Protein AF-F4Y0L3-F1 (afdb_monomer_lite)

pLDDT: mean 82.17, std 21.21, range [22.83, 98.88]

Secondary structure (DSSP, 8-state):
-HHHHHHHHHHHHHHHHHHHTT------S-S--S--PPPS----------PPP-S-GGG-S--EEEEEE-SSSS--EEEEETTTEEEEEETTEEEEEE-THHHHTTSB---SSS-SEEEEEE-TTHHHH-EEEEEEEE-TTSS--SB---S-EE-TTSPEEP--EEEEEEEEEES-TT-SS--EEEEEEEEEEESSSSS----EE--TT--TTSTTTT-EEEE---TT---TT-TT--SS-S--B--SSSS----BEEEEETTEEEE--

Structure (mmCIF, N/CA/C/O backbone):
data_AF-F4Y0L3-F1
#
_entry.id   AF-F4Y0L3-F1
#
loop_
_atom_site.group_PDB
_atom_site.id
_atom_site.type_symbol
_atom_site.label_atom_id
_atom_site.label_alt_id
_atom_site.label_comp_id
_atom_site.label_asym_id
_atom_site.label_entity_id
_atom_site.label_seq_id
_atom_site.pdbx_PDB_ins_code
_atom_site.Cartn_x
_atom_site.Cartn_y
_atom_site.Cartn_z
_atom_site.occupancy
_atom_site.B_iso_or_equiv
_atom_site.auth_seq_id
_atom_site.auth_comp_id
_atom_site.auth_asym_id
_atom_site.auth_atom_id
_atom_site.pdbx_PDB_model_num
ATOM 1 N N . MET A 1 1 ? -2.619 -66.834 -44.878 1.00 56.31 1 MET A N 1
ATOM 2 C CA . MET A 1 1 ? -2.007 -66.344 -43.616 1.00 56.31 1 MET A CA 1
ATOM 3 C C . MET A 1 1 ? -1.515 -64.892 -43.689 1.00 56.31 1 MET A C 1
ATOM 5 O O . MET A 1 1 ? -2.110 -64.075 -43.001 1.00 56.31 1 MET A O 1
ATOM 9 N N . LYS A 1 2 ? -0.487 -64.519 -44.483 1.00 56.03 2 LYS A N 1
ATOM 10 C CA . LYS A 1 2 ? 0.099 -63.150 -44.429 1.00 56.03 2 LYS A CA 1
ATOM 11 C C . LYS A 1 2 ? -0.898 -61.992 -44.679 1.00 56.03 2 LYS A C 1
ATOM 13 O O . LYS A 1 2 ? -0.899 -61.055 -43.889 1.00 56.03 2 LYS A O 1
ATOM 18 N N . LYS A 1 3 ? -1.778 -62.067 -45.697 1.00 56.50 3 LYS A N 1
ATOM 19 C CA . LYS A 1 3 ? -2.761 -60.996 -46.011 1.00 56.50 3 LYS A CA 1
ATOM 20 C C . LYS A 1 3 ? -3.646 -60.604 -44.814 1.00 56.50 3 LYS A C 1
ATOM 22 O O . LYS A 1 3 ? -3.775 -59.421 -44.526 1.00 56.50 3 LYS A O 1
ATOM 27 N N . ASN A 1 4 ? -4.208 -61.576 -44.093 1.00 58.84 4 ASN A N 1
ATOM 28 C CA . ASN A 1 4 ? -5.127 -61.312 -42.979 1.00 58.84 4 ASN A CA 1
ATOM 29 C C . ASN A 1 4 ? -4.440 -60.552 -41.831 1.00 58.84 4 ASN A C 1
ATOM 31 O O . ASN A 1 4 ? -5.039 -59.644 -41.269 1.00 58.84 4 ASN A O 1
ATOM 35 N N . ARG A 1 5 ? -3.169 -60.864 -41.521 1.00 63.91 5 ARG A N 1
ATOM 36 C CA . ARG A 1 5 ? -2.412 -60.137 -40.483 1.00 63.91 5 ARG A CA 1
ATOM 37 C C . ARG A 1 5 ? -2.195 -58.665 -40.844 1.00 63.91 5 ARG A C 1
ATOM 39 O O . ARG A 1 5 ? -2.323 -57.822 -39.965 1.00 63.91 5 ARG A O 1
ATOM 46 N N . LEU A 1 6 ? -1.922 -58.361 -42.116 1.00 66.69 6 LEU A N 1
ATOM 47 C CA . LEU A 1 6 ? -1.787 -56.979 -42.592 1.00 66.69 6 LEU A CA 1
ATOM 48 C C . LEU A 1 6 ? -3.116 -56.215 -42.485 1.00 66.69 6 LEU A C 1
ATOM 50 O O . LEU A 1 6 ? -3.132 -55.087 -42.006 1.00 66.69 6 LEU A O 1
ATOM 54 N N . LEU A 1 7 ? -4.232 -56.848 -42.865 1.00 70.69 7 LEU A N 1
ATOM 55 C CA . LEU A 1 7 ? -5.562 -56.240 -42.772 1.00 70.69 7 LEU A CA 1
ATOM 56 C C . LEU A 1 7 ? -5.952 -55.929 -41.316 1.00 70.69 7 LEU A C 1
ATOM 58 O O . LEU A 1 7 ? -6.427 -54.833 -41.036 1.00 70.69 7 LEU A O 1
ATOM 62 N N . CYS A 1 8 ? -5.689 -56.850 -40.381 1.00 68.75 8 CYS A N 1
ATOM 63 C CA . CYS A 1 8 ? -5.903 -56.608 -38.952 1.00 68.75 8 CYS A CA 1
ATOM 64 C C . CYS A 1 8 ? -5.034 -55.461 -38.410 1.00 68.75 8 CYS A C 1
ATOM 66 O O . CYS A 1 8 ? -5.533 -54.670 -37.619 1.00 68.75 8 CYS A O 1
ATOM 68 N N . PHE A 1 9 ? -3.776 -55.339 -38.853 1.00 68.75 9 PHE A N 1
ATOM 69 C CA . PHE A 1 9 ? -2.880 -54.245 -38.447 1.00 68.75 9 PHE A CA 1
ATOM 70 C C . PHE A 1 9 ? -3.339 -52.875 -38.966 1.00 68.75 9 PHE A C 1
ATOM 72 O O . PHE A 1 9 ? -3.252 -51.882 -38.252 1.00 68.75 9 PHE A O 1
ATOM 79 N N . ILE A 1 10 ? -3.850 -52.816 -40.200 1.00 71.25 10 ILE A N 1
ATOM 80 C CA . ILE A 1 10 ? -4.408 -51.585 -40.779 1.00 71.25 10 ILE A CA 1
ATOM 81 C C . ILE A 1 10 ? -5.695 -51.186 -40.042 1.00 71.25 10 ILE A C 1
ATOM 83 O O . ILE A 1 10 ? -5.867 -50.017 -39.705 1.00 71.25 10 ILE A O 1
ATOM 87 N N . LEU A 1 11 ? -6.570 -52.151 -39.737 1.00 70.94 11 LEU A N 1
ATOM 88 C CA . LEU A 1 11 ? -7.800 -51.909 -38.977 1.00 70.94 11 LEU A CA 1
ATOM 89 C C . LEU A 1 11 ? -7.525 -51.434 -37.543 1.00 70.94 11 LEU A C 1
ATOM 91 O O . LEU A 1 11 ? -8.174 -50.491 -37.099 1.00 70.94 11 LEU A O 1
ATOM 95 N N . SER A 1 12 ? -6.565 -52.028 -36.826 1.00 65.75 12 SER A N 1
ATOM 96 C CA . SER A 1 12 ? -6.224 -51.579 -35.469 1.00 65.75 12 SER A CA 1
ATOM 97 C C . SER A 1 12 ? -5.532 -50.213 -35.461 1.00 65.75 12 SER A C 1
ATOM 99 O O . SER A 1 12 ? -5.846 -49.392 -34.602 1.00 65.75 12 SER A O 1
ATOM 101 N N . LEU A 1 13 ? -4.663 -49.921 -36.437 1.00 64.25 13 LEU A N 1
ATOM 102 C CA . LEU A 1 13 ? -4.045 -48.600 -36.580 1.00 64.25 13 LEU A CA 1
ATOM 103 C C . LEU A 1 13 ? -5.094 -47.513 -36.874 1.00 64.25 13 LEU A C 1
ATOM 105 O O . LEU A 1 13 ? -5.076 -46.460 -36.240 1.00 64.25 13 LEU A O 1
ATOM 109 N N . LEU A 1 14 ? -6.051 -47.787 -37.769 1.00 61.69 14 LEU A N 1
ATOM 110 C CA . LEU A 1 14 ? -7.192 -46.899 -38.024 1.00 61.69 14 LEU A CA 1
ATOM 111 C C . LEU A 1 14 ? -8.043 -46.683 -36.766 1.00 61.69 14 LEU A C 1
ATOM 113 O O . LEU A 1 14 ? -8.428 -45.550 -36.488 1.00 61.69 14 LEU A O 1
ATOM 117 N N . LEU A 1 15 ? -8.299 -47.735 -35.980 1.00 60.66 15 LEU A N 1
ATOM 118 C CA . LEU A 1 15 ? -9.070 -47.632 -34.738 1.00 60.66 15 LEU A CA 1
ATOM 119 C C . LEU A 1 15 ? -8.376 -46.730 -33.701 1.00 60.66 15 LEU A C 1
ATOM 121 O O . LEU A 1 15 ? -9.034 -45.914 -33.060 1.00 60.66 15 LEU A O 1
ATOM 125 N N . VAL A 1 16 ? -7.046 -46.829 -33.577 1.00 59.88 16 VAL A N 1
ATOM 126 C CA . VAL A 1 16 ? -6.241 -45.961 -32.699 1.00 59.88 16 VAL A CA 1
ATOM 127 C C . VAL A 1 16 ? -6.261 -44.508 -33.182 1.00 59.88 16 VAL A C 1
ATOM 129 O O . VAL A 1 16 ? -6.463 -43.607 -32.371 1.00 59.88 16 VAL A O 1
ATOM 132 N N . ILE A 1 17 ? -6.133 -44.261 -34.490 1.00 59.38 17 ILE A N 1
ATOM 133 C CA . ILE A 1 17 ? -6.222 -42.905 -35.063 1.00 59.38 17 ILE A CA 1
ATOM 134 C C . ILE A 1 17 ? -7.609 -42.288 -34.798 1.00 59.38 17 ILE A C 1
ATOM 136 O O . ILE A 1 17 ? -7.696 -41.133 -34.380 1.00 59.38 17 ILE A O 1
ATOM 140 N N . PHE A 1 18 ? -8.689 -43.064 -34.948 1.00 57.53 18 PHE A N 1
ATOM 141 C CA . PHE A 1 18 ? -10.054 -42.625 -34.621 1.00 57.53 18 PHE A CA 1
ATOM 142 C C . PHE A 1 18 ? -10.284 -42.369 -33.122 1.00 57.53 18 PHE A C 1
ATOM 144 O O . PHE A 1 18 ? -11.111 -41.522 -32.779 1.00 57.53 18 PHE A O 1
ATOM 151 N N . ALA A 1 19 ? -9.575 -43.071 -32.234 1.00 56.38 19 ALA A N 1
ATOM 152 C CA . ALA A 1 19 ? -9.647 -42.850 -30.790 1.00 56.38 19 ALA A CA 1
ATOM 153 C C . ALA A 1 19 ? -8.886 -41.581 -30.360 1.00 56.38 19 ALA A C 1
ATOM 155 O O . ALA A 1 19 ? -9.429 -40.756 -29.628 1.00 56.38 19 ALA A O 1
ATOM 156 N N . VAL A 1 20 ? -7.656 -41.389 -30.853 1.00 55.41 20 VAL A N 1
ATOM 157 C CA . VAL A 1 20 ? -6.826 -40.213 -30.530 1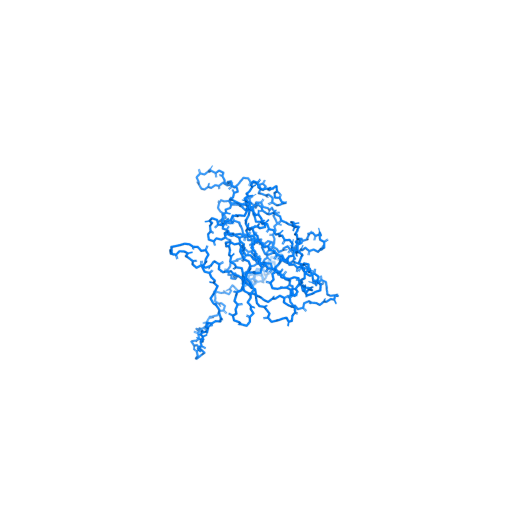.00 55.41 20 VAL A CA 1
ATOM 158 C C . VAL A 1 20 ? -7.429 -38.929 -31.112 1.00 55.41 20 VAL A C 1
ATOM 160 O O . VAL A 1 20 ? -7.478 -37.908 -30.429 1.00 55.41 20 VAL A O 1
ATOM 163 N N . GLY A 1 21 ? -7.986 -38.988 -32.327 1.00 51.69 21 GLY A N 1
ATOM 164 C CA . GLY A 1 21 ? -8.626 -37.851 -33.002 1.00 51.69 21 GLY A CA 1
ATOM 165 C C . GLY A 1 21 ? -9.912 -37.314 -32.353 1.00 51.69 21 GLY A C 1
ATOM 166 O O . GLY A 1 21 ? -10.535 -36.420 -32.919 1.00 51.69 21 GLY A O 1
ATOM 167 N N . ARG A 1 22 ? -10.336 -37.843 -31.195 1.00 53.19 22 ARG A N 1
ATOM 168 C CA . ARG A 1 22 ? -11.494 -37.350 -30.426 1.00 53.19 22 ARG A CA 1
ATOM 169 C C . ARG A 1 22 ? -11.140 -36.660 -29.106 1.00 53.19 22 ARG A C 1
ATOM 171 O O . ARG A 1 22 ? -12.051 -36.204 -28.424 1.00 53.19 22 ARG A O 1
ATOM 178 N N . ILE A 1 23 ? -9.854 -36.514 -28.770 1.00 52.09 23 ILE A N 1
ATOM 179 C CA . ILE A 1 23 ? -9.398 -35.760 -27.584 1.00 52.09 23 ILE A CA 1
ATOM 180 C C . ILE A 1 23 ? -8.958 -34.332 -27.965 1.00 52.09 23 ILE A C 1
ATOM 182 O O . ILE A 1 23 ? -7.988 -33.786 -27.448 1.00 52.09 23 ILE A O 1
ATOM 186 N N . SER A 1 24 ? -9.699 -33.695 -28.875 1.00 55.97 24 SER A N 1
ATOM 187 C CA . SER A 1 24 ? -9.725 -32.233 -28.945 1.00 55.97 24 SER A CA 1
ATOM 188 C C . SER A 1 24 ? -10.667 -31.736 -27.854 1.00 55.97 24 SER A C 1
ATOM 190 O O . SER A 1 24 ? -11.885 -31.770 -28.029 1.00 55.97 24 SER A O 1
ATOM 192 N N . SER A 1 25 ? -10.112 -31.283 -26.726 1.00 59.56 25 SER A N 1
ATOM 193 C CA . SER A 1 25 ? -10.872 -30.533 -25.722 1.00 59.56 25 SER A CA 1
ATOM 194 C C . SER A 1 25 ? -11.628 -29.407 -26.420 1.00 59.56 25 SER A C 1
ATOM 196 O O . SER A 1 25 ? -11.009 -28.596 -27.110 1.00 59.56 25 SER A O 1
ATOM 198 N N . ALA A 1 26 ? -12.955 -29.375 -26.281 1.00 62.16 26 ALA A N 1
ATOM 199 C CA . ALA A 1 26 ? -13.786 -28.395 -26.967 1.00 62.16 26 ALA A CA 1
ATOM 200 C C . ALA A 1 26 ? -13.396 -26.982 -26.512 1.00 62.16 26 ALA A C 1
ATOM 202 O O . ALA A 1 26 ? -13.700 -26.573 -25.390 1.00 62.16 26 ALA A O 1
ATOM 203 N N . GLN A 1 27 ? -12.689 -26.247 -27.374 1.00 68.44 27 GLN A N 1
ATOM 204 C CA . GLN A 1 27 ? -12.313 -24.867 -27.104 1.00 68.44 27 GLN A CA 1
ATOM 205 C C . GLN A 1 27 ? -13.595 -24.044 -26.989 1.00 68.44 27 GLN A C 1
ATOM 207 O O . GLN A 1 27 ? -14.327 -23.892 -27.966 1.00 68.44 27 GLN A O 1
ATOM 212 N N . ILE A 1 28 ? -13.864 -23.530 -25.789 1.00 72.62 28 ILE A N 1
ATOM 213 C CA . ILE A 1 28 ? -15.042 -22.711 -25.507 1.00 72.62 28 ILE A CA 1
ATOM 214 C C . ILE A 1 28 ? -14.862 -21.367 -26.224 1.00 72.62 28 ILE A C 1
ATOM 216 O O . ILE A 1 28 ? -14.225 -20.442 -25.707 1.00 72.62 28 ILE A O 1
ATOM 220 N N . THR A 1 29 ? -15.379 -21.302 -27.452 1.00 78.62 29 THR A N 1
ATOM 221 C CA . THR A 1 29 ? -15.348 -20.128 -28.332 1.00 78.62 29 THR A CA 1
ATOM 222 C C . THR A 1 29 ? -16.026 -18.947 -27.652 1.00 78.62 29 THR A C 1
ATOM 224 O O . THR A 1 29 ? -15.412 -17.893 -27.499 1.00 78.62 29 THR A O 1
ATOM 227 N N . ASP A 1 30 ? -17.229 -19.178 -27.129 1.00 81.81 30 ASP A N 1
ATOM 228 C CA . ASP A 1 30 ? -17.962 -18.250 -26.278 1.00 81.81 30 ASP A CA 1
ATOM 229 C C . ASP A 1 30 ? -18.408 -18.954 -24.979 1.00 81.81 30 ASP A C 1
ATOM 231 O O . ASP A 1 30 ? -19.128 -19.953 -25.053 1.00 81.81 30 ASP A O 1
ATOM 235 N N . PRO A 1 31 ? -17.956 -18.504 -23.789 1.00 83.31 31 PRO A N 1
ATOM 236 C CA . PRO A 1 31 ? -18.404 -19.044 -22.507 1.00 83.31 31 PRO A CA 1
ATOM 237 C C . PRO A 1 31 ? -19.768 -18.500 -22.056 1.00 83.31 31 PRO A C 1
ATOM 239 O O . PRO A 1 31 ? -20.339 -19.054 -21.119 1.00 83.31 31 PRO A O 1
ATOM 242 N N . ILE A 1 32 ? -20.283 -17.434 -22.679 1.00 85.81 32 ILE A N 1
ATOM 243 C CA . ILE A 1 32 ? -21.599 -16.846 -22.394 1.00 85.81 32 ILE A CA 1
ATOM 244 C C . ILE A 1 32 ? -22.304 -16.560 -23.740 1.00 85.81 32 ILE A C 1
ATOM 246 O O . ILE A 1 32 ? -22.533 -15.403 -24.086 1.00 85.81 32 ILE A O 1
ATOM 250 N N . PRO A 1 33 ? -22.670 -17.607 -24.511 1.00 85.19 33 PRO A N 1
ATOM 251 C CA . PRO A 1 33 ? -23.276 -17.458 -25.841 1.00 85.19 33 PRO A CA 1
ATOM 252 C C . PRO A 1 33 ? -24.709 -16.898 -25.805 1.00 85.19 33 PRO A C 1
ATOM 254 O O . PRO A 1 33 ? -25.292 -16.597 -26.847 1.00 85.19 33 PRO A O 1
ATOM 257 N N . GLU A 1 34 ? -25.308 -16.782 -24.617 1.00 91.12 34 GLU A N 1
ATOM 258 C CA . GLU A 1 34 ? -26.577 -16.091 -24.417 1.00 91.12 34 GLU A CA 1
ATOM 259 C C . GLU A 1 34 ? -26.348 -14.584 -24.268 1.00 91.12 34 GLU A C 1
ATOM 261 O O . GLU A 1 34 ? -25.544 -14.140 -23.448 1.00 91.12 34 GLU A O 1
ATOM 266 N N . GLN A 1 35 ? -27.110 -13.776 -25.010 1.00 89.25 35 GLN A N 1
ATOM 267 C CA . GLN A 1 35 ? -27.061 -12.322 -24.870 1.00 89.25 35 GLN A CA 1
ATOM 268 C C . GLN A 1 35 ? -27.376 -11.913 -23.422 1.00 89.25 35 GLN A C 1
ATOM 270 O O . GLN A 1 35 ? -28.497 -12.111 -22.944 1.00 89.25 35 GLN A O 1
ATOM 275 N N . ILE A 1 36 ? -26.407 -11.274 -22.757 1.00 89.50 36 ILE A N 1
ATOM 276 C CA . ILE A 1 36 ? -26.575 -10.710 -21.414 1.00 89.50 36 ILE A CA 1
ATOM 277 C C . ILE A 1 36 ? -27.728 -9.700 -21.452 1.00 89.50 36 ILE A C 1
ATOM 279 O O . ILE A 1 36 ? -27.625 -8.619 -22.037 1.00 89.50 36 ILE A O 1
ATOM 283 N N . LYS A 1 37 ? -28.853 -10.074 -20.841 1.00 93.00 37 LYS A N 1
ATOM 284 C CA . LYS A 1 37 ? -30.046 -9.229 -20.758 1.00 93.00 37 LYS A CA 1
ATOM 285 C C . LYS A 1 37 ? -29.762 -8.052 -19.831 1.00 93.00 37 LYS A C 1
ATOM 287 O O . LYS A 1 37 ? -29.175 -8.225 -18.763 1.00 93.00 37 LYS A O 1
ATOM 292 N N . LYS A 1 38 ? -30.215 -6.858 -20.219 1.00 89.94 38 LYS A N 1
ATOM 293 C CA . LYS A 1 38 ? -30.211 -5.704 -19.316 1.00 89.94 38 LYS A CA 1
ATOM 294 C C . LYS A 1 38 ? -31.078 -6.040 -18.097 1.00 89.94 38 LYS A C 1
ATOM 296 O O . LYS A 1 38 ? -32.182 -6.553 -18.257 1.00 89.94 38 LYS A O 1
ATOM 301 N N . SER A 1 39 ? -30.559 -5.766 -16.905 1.00 89.94 39 SER A N 1
ATOM 302 C CA . SER A 1 39 ? -31.298 -5.919 -15.653 1.00 89.94 39 SER A CA 1
ATOM 303 C C . SER A 1 39 ? -32.105 -4.659 -15.333 1.00 89.94 39 SER A C 1
ATOM 305 O O . SER A 1 39 ? -31.681 -3.550 -15.665 1.00 89.94 39 SER A O 1
ATOM 307 N N . GLU A 1 40 ? -33.221 -4.833 -14.627 1.00 94.19 40 GLU A N 1
ATOM 308 C CA . GLU A 1 40 ? -33.999 -3.741 -14.022 1.00 94.19 40 GLU A CA 1
ATOM 309 C C . GLU A 1 40 ? -33.359 -3.214 -12.719 1.00 94.19 40 GLU A C 1
ATOM 311 O O . GLU A 1 40 ? -33.831 -2.240 -12.137 1.00 94.19 40 GLU A O 1
ATOM 316 N N . LEU A 1 41 ? -32.268 -3.839 -12.251 1.00 91.94 41 LEU A N 1
ATOM 317 C CA . LEU A 1 41 ? -31.475 -3.346 -11.123 1.00 91.94 41 LEU A CA 1
ATOM 318 C C . LEU A 1 41 ? -30.817 -2.001 -11.465 1.00 91.94 41 LEU A C 1
ATOM 320 O O . LEU A 1 41 ? -29.957 -1.919 -12.344 1.00 91.94 41 LEU A O 1
ATOM 324 N N . SER A 1 42 ? -31.175 -0.962 -10.714 1.00 90.00 42 SER A N 1
ATOM 325 C CA . SER A 1 42 ? -30.480 0.323 -10.691 1.00 90.00 42 SER A CA 1
ATOM 326 C C . SER A 1 42 ? -29.471 0.378 -9.540 1.00 90.00 42 SER A C 1
ATOM 328 O O . SER A 1 42 ? -29.688 -0.192 -8.471 1.00 90.00 42 SER A O 1
ATOM 330 N N . VAL A 1 43 ? -28.357 1.079 -9.756 1.00 90.50 43 VAL A N 1
ATOM 331 C CA . VAL A 1 43 ? -27.354 1.365 -8.720 1.00 90.50 43 VAL A CA 1
ATOM 332 C C . VAL A 1 43 ? -27.443 2.847 -8.375 1.00 90.50 43 VAL A C 1
ATOM 334 O O . VAL A 1 43 ? -27.245 3.697 -9.243 1.00 90.50 43 VAL A O 1
ATOM 337 N N . GLY A 1 44 ? -27.762 3.151 -7.117 1.00 91.31 44 GLY A N 1
ATOM 338 C CA . GLY A 1 44 ? -27.622 4.494 -6.556 1.00 91.31 44 GLY A CA 1
ATOM 339 C C . GLY A 1 44 ? -26.191 4.744 -6.077 1.00 91.31 44 GLY A C 1
ATOM 340 O O . GLY A 1 44 ? -25.473 3.802 -5.749 1.00 91.31 44 GLY A O 1
ATOM 341 N N . LEU A 1 45 ? -25.790 6.014 -6.020 1.00 91.38 45 LEU A N 1
ATOM 342 C CA . LEU A 1 45 ? -24.541 6.453 -5.397 1.00 91.38 45 LEU A CA 1
ATOM 343 C C . LEU A 1 45 ? -24.868 7.470 -4.301 1.00 91.38 45 LEU A C 1
ATOM 345 O O . LEU A 1 45 ? -25.690 8.361 -4.513 1.00 91.38 45 LEU A O 1
ATOM 349 N N . GLU A 1 46 ? -24.204 7.340 -3.158 1.00 91.56 46 GLU A N 1
ATOM 350 C CA . GLU A 1 46 ? -24.313 8.230 -2.000 1.00 91.56 46 GLU A CA 1
ATOM 351 C C . GLU A 1 46 ? -22.910 8.735 -1.631 1.00 91.56 46 GLU A C 1
ATOM 353 O O . GLU A 1 46 ? -21.938 7.976 -1.681 1.00 91.56 46 GLU A O 1
ATOM 358 N N . GLU A 1 47 ? -22.777 10.021 -1.298 1.00 90.44 47 GLU A N 1
ATOM 359 C CA . GLU A 1 47 ? -21.492 10.595 -0.890 1.00 90.44 47 GLU A CA 1
ATOM 360 C C . GLU A 1 47 ? -21.249 10.327 0.601 1.00 90.44 47 GLU A C 1
ATOM 362 O O . GLU A 1 47 ? -21.832 10.978 1.462 1.00 90.44 47 GLU A O 1
ATOM 367 N N . VAL A 1 48 ? -20.372 9.365 0.902 1.00 89.44 48 VAL A N 1
ATOM 368 C CA . VAL A 1 48 ? -20.034 8.993 2.288 1.00 89.44 48 VAL A CA 1
ATOM 369 C C . VAL A 1 48 ? -18.998 9.941 2.901 1.00 89.44 48 VAL A C 1
ATOM 371 O O . VAL A 1 48 ? -19.150 10.359 4.046 1.00 89.44 48 VAL A O 1
ATOM 374 N N . VAL A 1 49 ? -17.919 10.255 2.168 1.00 95.75 49 VAL A N 1
ATOM 375 C CA . VAL A 1 49 ? -16.860 11.183 2.603 1.00 95.75 49 VAL A CA 1
ATOM 376 C C . VAL A 1 49 ? -15.961 11.614 1.436 1.00 95.75 49 VAL A C 1
ATOM 378 O O . VAL A 1 49 ? -15.525 10.787 0.634 1.00 95.75 49 VAL A O 1
ATOM 381 N N . GLN A 1 50 ? -15.599 12.898 1.378 1.00 95.25 50 GLN A N 1
ATOM 382 C CA . GLN A 1 50 ? -14.601 13.424 0.441 1.00 95.25 50 GLN A CA 1
ATOM 383 C C . GLN A 1 50 ? -13.211 13.497 1.097 1.00 95.25 50 GLN A C 1
ATOM 385 O O . GLN A 1 50 ? -12.960 14.320 1.979 1.00 95.25 50 GLN A O 1
ATOM 390 N N . ILE A 1 51 ? -12.258 12.686 0.623 1.00 97.81 51 ILE A N 1
ATOM 391 C CA . ILE A 1 51 ? -10.855 12.773 1.069 1.00 97.81 51 ILE A CA 1
ATOM 392 C C . ILE A 1 51 ? -10.221 14.091 0.570 1.00 97.81 51 ILE A C 1
ATOM 394 O O . ILE A 1 51 ? -10.391 14.428 -0.607 1.00 97.81 51 ILE A O 1
ATOM 398 N N . PRO A 1 52 ? -9.482 14.852 1.406 1.00 96.69 52 PRO A N 1
ATOM 399 C CA . PRO A 1 52 ? -8.881 16.122 1.000 1.00 96.69 52 PRO A CA 1
ATOM 400 C C . PRO A 1 52 ? -7.929 16.018 -0.202 1.00 96.69 52 PRO A C 1
ATOM 402 O O . PRO A 1 52 ? -7.116 15.099 -0.287 1.00 96.69 52 PRO A O 1
ATOM 405 N N . ASN A 1 53 ? -7.975 17.024 -1.084 1.00 97.69 53 ASN A N 1
ATOM 406 C CA . ASN A 1 53 ? -7.054 17.179 -2.218 1.00 97.69 53 ASN A CA 1
ATOM 407 C C . ASN A 1 53 ? -5.577 17.056 -1.786 1.00 97.69 53 ASN A C 1
ATOM 409 O O . ASN A 1 53 ? -5.173 17.614 -0.762 1.00 97.69 53 ASN A O 1
ATOM 413 N N . SER A 1 54 ? -4.761 16.367 -2.589 1.00 96.62 54 SER A N 1
ATOM 414 C CA . SER A 1 54 ? -3.327 16.157 -2.320 1.00 96.62 54 SER A CA 1
ATOM 415 C C . SER A 1 54 ? -2.392 16.471 -3.491 1.00 96.62 54 SER A C 1
ATOM 417 O O . SER A 1 54 ? -1.175 16.454 -3.314 1.00 96.62 54 SER A O 1
ATOM 419 N N . GLY A 1 55 ? -2.936 16.781 -4.670 1.00 94.38 55 GLY A N 1
ATOM 420 C CA . GLY A 1 55 ? -2.186 17.293 -5.818 1.00 94.38 55 GLY A CA 1
ATOM 421 C C . GLY A 1 55 ? -2.465 18.774 -6.082 1.00 94.38 55 GLY A C 1
ATOM 422 O O . GLY A 1 55 ? -3.057 19.476 -5.262 1.00 94.38 55 GLY A O 1
ATOM 423 N N . THR A 1 56 ? -2.108 19.245 -7.277 1.00 93.69 56 THR A N 1
ATOM 424 C CA . THR A 1 56 ? -2.308 20.636 -7.718 1.00 93.69 56 THR A CA 1
ATOM 425 C C . THR A 1 56 ? -3.006 20.714 -9.082 1.00 93.69 56 THR A C 1
ATOM 427 O O . THR A 1 56 ? -3.057 19.743 -9.842 1.00 93.69 56 THR A O 1
ATOM 430 N N . GLY A 1 57 ? -3.570 21.885 -9.401 1.00 94.81 57 GLY A N 1
ATOM 431 C CA . GLY A 1 57 ? -4.179 22.165 -10.705 1.00 94.81 57 GLY A CA 1
ATOM 432 C C . GLY A 1 57 ? -5.303 21.189 -11.074 1.00 94.81 57 GLY A C 1
ATOM 433 O O . GLY A 1 57 ? -6.234 20.976 -10.296 1.00 94.81 57 GLY A O 1
ATOM 434 N N . ARG A 1 58 ? -5.212 20.590 -12.270 1.00 91.38 58 ARG A N 1
ATOM 435 C CA . ARG A 1 58 ? -6.162 19.565 -12.746 1.00 91.38 58 ARG A CA 1
ATOM 436 C C . ARG A 1 58 ? -6.050 18.248 -11.966 1.00 91.38 58 ARG A C 1
ATOM 438 O O . ARG A 1 58 ? -7.058 17.585 -11.763 1.00 91.38 58 ARG A O 1
ATOM 445 N N . ASN A 1 59 ? -4.868 17.926 -11.438 1.00 91.88 59 ASN A N 1
ATOM 446 C CA . ASN A 1 59 ? -4.580 16.664 -10.746 1.00 91.88 59 ASN A CA 1
ATOM 447 C C . ASN A 1 59 ? -4.754 16.780 -9.216 1.00 91.88 59 ASN A C 1
ATOM 449 O O . ASN A 1 59 ? -4.124 16.038 -8.460 1.00 91.88 59 ASN A O 1
ATOM 453 N N . LYS A 1 60 ? -5.578 17.732 -8.750 1.00 96.00 60 LYS A N 1
ATOM 454 C CA . LYS A 1 60 ? -5.731 18.094 -7.329 1.00 96.00 60 LYS A CA 1
ATOM 455 C C . LYS A 1 60 ? -6.298 16.987 -6.433 1.00 96.00 60 LYS A C 1
ATOM 457 O O . LYS A 1 60 ? -5.875 16.883 -5.281 1.00 96.00 60 LYS A O 1
ATOM 462 N N . ALA A 1 61 ? -7.201 16.159 -6.961 1.00 96.94 61 ALA A N 1
ATOM 463 C CA . ALA A 1 61 ? -7.842 15.076 -6.217 1.00 96.94 61 ALA A CA 1
ATOM 464 C C . ALA A 1 61 ? -6.808 14.100 -5.627 1.00 96.94 61 ALA A C 1
ATOM 466 O O . ALA A 1 61 ? -5.727 13.913 -6.194 1.00 96.94 61 ALA A O 1
ATOM 467 N N . ALA A 1 62 ? -7.130 13.492 -4.483 1.00 97.25 62 ALA A N 1
ATOM 468 C CA . ALA A 1 62 ? -6.321 12.421 -3.904 1.00 97.25 62 ALA A CA 1
ATOM 469 C C . ALA A 1 62 ? -6.274 11.206 -4.850 1.00 97.25 62 ALA A C 1
ATOM 471 O O . ALA A 1 62 ? -7.269 10.892 -5.503 1.00 97.25 62 ALA A O 1
ATOM 472 N N . ARG A 1 63 ? -5.125 10.525 -4.929 1.00 96.94 63 ARG A N 1
ATOM 473 C CA . ARG A 1 63 ? -4.973 9.282 -5.702 1.00 96.94 63 ARG A CA 1
ATOM 474 C C . ARG A 1 63 ? -5.389 8.118 -4.803 1.00 96.94 63 ARG A C 1
ATOM 476 O O . ARG A 1 63 ? -4.532 7.473 -4.214 1.00 96.94 63 ARG A O 1
ATOM 483 N N . LEU A 1 64 ? -6.694 7.928 -4.613 1.00 97.31 64 LEU A N 1
ATOM 484 C CA . LEU A 1 64 ? -7.218 6.845 -3.775 1.00 97.31 64 LEU A CA 1
ATOM 485 C C . LEU A 1 64 ? -7.071 5.498 -4.493 1.00 97.31 64 LEU A C 1
ATOM 487 O O . LEU A 1 64 ? -7.362 5.443 -5.686 1.00 97.31 64 LEU A O 1
ATOM 491 N N . ASN A 1 65 ? -6.647 4.440 -3.788 1.00 96.81 65 ASN A N 1
ATOM 492 C CA . ASN A 1 65 ? -6.475 3.109 -4.396 1.00 96.81 65 ASN A CA 1
ATOM 493 C C . ASN A 1 65 ? -7.244 1.988 -3.670 1.00 96.81 65 ASN A C 1
ATOM 495 O O . ASN A 1 65 ? -8.019 1.276 -4.301 1.00 96.81 65 ASN A O 1
ATOM 499 N N . LEU A 1 66 ? -7.091 1.851 -2.348 1.00 97.38 66 LEU A N 1
ATOM 500 C CA . LEU A 1 66 ? -7.747 0.816 -1.541 1.00 97.38 66 LEU A CA 1
ATOM 501 C C . LEU A 1 66 ? -8.510 1.431 -0.361 1.00 97.38 66 LEU A C 1
ATOM 503 O O . LEU A 1 66 ? -7.927 2.151 0.445 1.00 97.38 66 LEU A O 1
ATOM 507 N N . LEU A 1 67 ? -9.795 1.087 -0.230 1.00 97.38 67 LEU A N 1
ATOM 508 C CA . LEU A 1 67 ? -10.638 1.352 0.942 1.00 97.38 67 LEU A CA 1
ATOM 509 C C . LEU A 1 67 ? -10.937 0.015 1.640 1.00 97.38 67 LEU A C 1
ATOM 511 O O . LEU A 1 67 ? -11.461 -0.895 1.002 1.00 97.38 67 LEU A O 1
ATOM 515 N N . THR A 1 68 ? -10.618 -0.122 2.929 1.00 97.44 68 THR A N 1
ATOM 516 C CA . THR A 1 68 ? -10.901 -1.349 3.705 1.00 97.44 68 THR A CA 1
ATOM 517 C C . THR A 1 68 ? -10.992 -1.080 5.213 1.00 97.44 68 THR A C 1
ATOM 519 O O . THR A 1 68 ? -10.616 -0.007 5.677 1.00 97.44 68 THR A O 1
ATOM 522 N N . HIS A 1 69 ? -11.494 -2.037 5.993 1.00 96.81 69 HIS A N 1
ATOM 523 C CA . HIS A 1 69 ? -11.551 -1.970 7.458 1.00 96.81 69 HIS A CA 1
ATOM 524 C C . HIS A 1 69 ? -10.321 -2.615 8.121 1.00 96.81 69 HIS A C 1
ATOM 526 O O . HIS A 1 69 ? -9.686 -3.500 7.545 1.00 96.81 69 HIS A O 1
ATOM 532 N N . ALA A 1 70 ? -10.040 -2.266 9.378 1.00 96.75 70 ALA A N 1
ATOM 533 C CA . ALA A 1 70 ? -8.943 -2.875 10.141 1.00 96.75 70 ALA A CA 1
ATOM 534 C C . ALA A 1 70 ? -9.242 -4.271 10.732 1.00 96.75 70 ALA A C 1
ATOM 536 O O . ALA A 1 70 ? -8.361 -4.867 11.345 1.00 96.75 70 ALA A O 1
ATOM 537 N N . GLY A 1 71 ? -10.467 -4.795 10.582 1.00 94.81 71 GLY A N 1
ATOM 538 C CA . GLY A 1 71 ? -10.871 -6.100 11.140 1.00 94.81 71 GLY A CA 1
ATOM 539 C C . GLY A 1 71 ? -10.996 -6.132 12.673 1.00 94.81 71 GLY A C 1
ATOM 540 O O . GLY A 1 71 ? -11.304 -7.165 13.254 1.00 94.81 71 GLY A O 1
ATOM 541 N N . ASP A 1 72 ? -10.805 -4.990 13.330 1.00 95.75 72 ASP A N 1
ATOM 542 C CA . ASP A 1 72 ? -10.702 -4.812 14.782 1.00 95.75 72 ASP A CA 1
ATOM 543 C C . ASP A 1 72 ? -12.050 -4.624 15.506 1.00 95.75 72 ASP A C 1
ATOM 545 O O . ASP A 1 72 ? -12.084 -4.272 16.683 1.00 95.75 72 ASP A O 1
ATOM 549 N N . GLY A 1 73 ? -13.169 -4.800 14.797 1.00 96.06 73 GLY A N 1
ATOM 550 C CA . GLY A 1 73 ? -14.521 -4.562 15.313 1.00 96.06 73 GLY A CA 1
ATOM 551 C C . GLY A 1 73 ? -14.889 -3.085 15.522 1.00 96.06 73 GLY A C 1
ATOM 552 O O . GLY A 1 73 ? -16.010 -2.804 15.932 1.00 96.06 73 GLY A O 1
ATOM 553 N N . SER A 1 74 ? -13.998 -2.133 15.219 1.00 97.06 74 SER A N 1
ATOM 554 C CA . SER A 1 74 ? -14.215 -0.700 15.490 1.00 97.06 74 SER A CA 1
ATOM 555 C C . SER A 1 74 ? -15.126 0.019 14.486 1.00 97.06 74 SER A C 1
ATOM 557 O O . SER A 1 74 ? -15.448 1.187 14.683 1.00 97.06 74 SER A O 1
ATOM 559 N N . GLY A 1 75 ? -15.482 -0.633 13.373 1.00 96.31 75 GLY A N 1
ATOM 560 C CA . GLY A 1 75 ? -16.214 -0.024 12.253 1.00 96.31 75 GLY A CA 1
ATOM 561 C C . GLY A 1 75 ? -15.403 0.978 11.415 1.00 96.31 75 GLY A C 1
ATOM 562 O O . GLY A 1 75 ? -15.886 1.432 10.380 1.00 96.31 75 GLY A O 1
ATOM 563 N N . ARG A 1 76 ? -14.168 1.307 11.819 1.00 97.88 76 ARG A N 1
ATOM 564 C CA . ARG A 1 76 ? -13.307 2.281 11.135 1.00 97.88 76 ARG A CA 1
ATOM 565 C C . ARG A 1 76 ? -12.889 1.783 9.754 1.00 97.88 76 ARG A C 1
ATOM 567 O O . ARG A 1 76 ? -12.372 0.670 9.613 1.00 97.88 76 ARG A O 1
ATOM 574 N N . LEU A 1 77 ? -13.042 2.645 8.752 1.00 98.50 77 LEU A N 1
ATOM 575 C CA . LEU A 1 77 ? -12.516 2.421 7.406 1.00 98.50 77 LEU A CA 1
ATOM 576 C C . LEU A 1 77 ? -11.201 3.179 7.225 1.00 98.50 77 LEU A C 1
ATOM 578 O O . LEU A 1 77 ? -10.988 4.234 7.815 1.00 98.50 77 LEU A O 1
ATOM 582 N N . PHE A 1 78 ? -10.326 2.656 6.380 1.00 98.75 78 PHE A N 1
ATOM 583 C CA . PHE A 1 78 ? -9.021 3.220 6.069 1.00 98.75 78 PHE A CA 1
ATOM 584 C C . PHE A 1 78 ? -8.866 3.324 4.557 1.00 98.75 78 PHE A C 1
ATOM 586 O O . PHE A 1 78 ? -9.280 2.416 3.836 1.00 98.75 78 PHE A O 1
ATOM 593 N N . VAL A 1 79 ? -8.268 4.416 4.076 1.00 98.69 79 VAL A N 1
ATOM 594 C CA . VAL A 1 79 ? -8.003 4.624 2.645 1.00 98.69 79 VAL A CA 1
ATOM 595 C C . VAL A 1 79 ? -6.655 5.290 2.408 1.00 98.69 79 VAL A C 1
ATOM 597 O O . VAL A 1 79 ? -6.315 6.286 3.053 1.00 98.69 79 VAL A O 1
ATOM 600 N N . ASN A 1 80 ? -5.869 4.741 1.485 1.00 98.56 80 ASN A N 1
ATOM 601 C CA . ASN A 1 80 ? -4.596 5.326 1.082 1.00 98.56 80 ASN A CA 1
ATOM 602 C C . ASN A 1 80 ? -4.771 6.357 -0.037 1.00 98.56 80 ASN A C 1
ATOM 604 O O . ASN A 1 80 ? -5.486 6.129 -1.006 1.00 98.56 80 ASN A O 1
ATOM 608 N N . ASP A 1 81 ? -4.048 7.467 0.076 1.00 98.50 81 ASP A N 1
ATOM 609 C CA . ASP A 1 81 ? -3.698 8.344 -1.039 1.00 98.50 81 ASP A CA 1
ATOM 610 C C . ASP A 1 81 ? -2.282 7.970 -1.492 1.00 98.50 81 ASP A C 1
ATOM 612 O O . ASP A 1 81 ? -1.342 8.057 -0.693 1.00 98.50 81 ASP A O 1
ATOM 616 N N . MET A 1 82 ? -2.111 7.584 -2.762 1.00 97.94 82 MET A N 1
ATOM 617 C CA . MET A 1 82 ? -0.831 7.119 -3.321 1.00 97.94 82 MET A CA 1
ATOM 618 C C . MET A 1 82 ? 0.294 8.153 -3.197 1.00 97.94 82 MET A C 1
ATOM 620 O O . MET A 1 82 ? 1.461 7.783 -3.253 1.00 97.94 82 MET A O 1
ATOM 624 N N . ARG A 1 83 ? -0.019 9.433 -2.944 1.00 98.06 83 ARG A N 1
ATOM 625 C CA . ARG A 1 83 ? 0.973 10.469 -2.590 1.00 98.06 83 ARG A CA 1
ATOM 626 C C . ARG A 1 83 ? 1.512 10.357 -1.150 1.00 98.06 83 ARG A C 1
ATOM 628 O O . ARG A 1 83 ? 2.230 11.247 -0.691 1.00 98.06 83 ARG A O 1
ATOM 635 N N . GLY A 1 84 ? 1.196 9.267 -0.446 1.00 98.06 84 GLY A N 1
ATOM 636 C CA . GLY A 1 84 ? 1.856 8.828 0.784 1.00 98.06 84 GLY A CA 1
ATOM 637 C C . GLY A 1 84 ? 1.136 9.192 2.081 1.00 98.06 84 GLY A C 1
ATOM 638 O O . GLY A 1 84 ? 1.790 9.558 3.059 1.00 98.06 84 GLY A O 1
ATOM 639 N N . LYS A 1 85 ? -0.198 9.093 2.117 1.00 98.69 85 LYS A N 1
ATOM 640 C CA . LYS A 1 85 ? -0.990 9.204 3.357 1.00 98.69 85 LYS A CA 1
ATOM 641 C C . LYS A 1 85 ? -1.943 8.024 3.504 1.00 98.69 85 LYS A C 1
ATOM 643 O O . LYS A 1 85 ? -2.581 7.638 2.531 1.00 98.69 85 LYS A O 1
ATOM 648 N N . LEU A 1 86 ? -2.105 7.533 4.729 1.00 98.88 86 LEU A N 1
ATOM 649 C CA . LEU A 1 86 ? -3.227 6.686 5.127 1.00 98.88 86 LEU A CA 1
ATOM 650 C C . LEU A 1 86 ? -4.223 7.556 5.897 1.00 98.88 86 LEU A C 1
ATOM 652 O O . LEU A 1 86 ? -3.859 8.191 6.891 1.00 98.88 86 LEU A O 1
ATOM 656 N N . TYR A 1 87 ? -5.464 7.604 5.429 1.00 98.88 87 TYR A N 1
ATOM 657 C CA . TYR A 1 87 ? -6.579 8.238 6.121 1.00 98.88 87 TYR A CA 1
ATOM 658 C C . TYR A 1 87 ? -7.372 7.182 6.897 1.00 98.88 87 TYR A C 1
ATOM 660 O O . TYR A 1 87 ? -7.495 6.052 6.430 1.00 98.88 87 TYR A O 1
ATOM 668 N N . VAL A 1 88 ? -7.923 7.562 8.050 1.00 98.75 88 VAL A N 1
ATOM 669 C CA . VAL A 1 88 ? -8.957 6.809 8.773 1.00 98.75 88 VAL A CA 1
ATOM 670 C C . VAL A 1 88 ? -10.266 7.591 8.725 1.00 98.75 88 VAL A C 1
ATOM 672 O O . VAL A 1 88 ? -10.271 8.817 8.849 1.00 98.75 88 VAL A O 1
ATOM 675 N N . ILE A 1 89 ? -11.364 6.879 8.511 1.00 98.62 89 ILE A N 1
ATOM 676 C CA . ILE A 1 89 ? -12.723 7.393 8.393 1.00 98.62 89 ILE A CA 1
ATOM 677 C C . ILE A 1 89 ? -13.525 6.831 9.564 1.00 98.62 89 ILE A C 1
ATOM 679 O O . ILE A 1 89 ? -13.602 5.612 9.745 1.00 98.62 89 ILE A O 1
ATOM 683 N N . VAL A 1 90 ? -14.118 7.729 10.346 1.00 97.56 90 VAL A N 1
ATOM 684 C CA . VAL A 1 90 ? -14.996 7.414 11.481 1.00 97.56 90 VAL A CA 1
ATOM 685 C C . VAL A 1 90 ? -16.199 8.345 11.387 1.00 97.56 90 VAL A C 1
ATOM 687 O O . VAL A 1 90 ? -16.003 9.543 11.204 1.00 97.56 90 VAL A O 1
ATOM 690 N N . ASP A 1 91 ? -17.418 7.809 11.443 1.00 94.06 91 ASP A N 1
ATOM 691 C CA . ASP A 1 91 ? -18.674 8.579 11.405 1.00 94.06 91 ASP A CA 1
ATOM 692 C C . ASP A 1 91 ? -18.705 9.647 10.285 1.00 94.06 91 ASP A C 1
ATOM 694 O O . ASP A 1 91 ? -18.891 10.842 10.518 1.00 94.06 91 ASP A O 1
ATOM 698 N N . GLY A 1 92 ? -18.407 9.220 9.049 1.00 93.31 92 GLY A N 1
ATOM 699 C CA . GLY A 1 92 ? -18.327 10.085 7.857 1.00 93.31 92 GLY A CA 1
ATOM 700 C C . GLY A 1 92 ? -17.127 11.048 7.814 1.00 93.31 92 GLY A C 1
ATOM 701 O O . GLY A 1 92 ? -16.917 11.735 6.819 1.00 93.31 92 GLY A O 1
ATOM 702 N N . THR A 1 93 ? -16.299 11.102 8.860 1.00 96.19 93 THR A N 1
ATOM 703 C CA . THR A 1 93 ? -15.203 12.070 8.999 1.00 96.19 93 THR A CA 1
ATOM 704 C C . THR A 1 93 ? -13.848 11.433 8.694 1.00 96.19 93 THR A C 1
ATOM 706 O O . THR A 1 93 ? -13.382 10.556 9.421 1.00 96.19 93 THR A O 1
ATOM 709 N N . ALA A 1 94 ? -13.172 11.904 7.640 1.00 98.06 94 ALA A N 1
ATOM 710 C CA . ALA A 1 94 ? -11.820 11.470 7.284 1.00 98.06 94 ALA A CA 1
ATOM 711 C C . ALA A 1 94 ? -10.732 12.296 7.995 1.00 98.06 94 ALA A C 1
ATOM 713 O O . ALA A 1 94 ? -10.670 13.519 7.864 1.00 98.06 94 ALA A O 1
ATOM 714 N N . THR A 1 95 ? -9.805 11.619 8.671 1.00 98.44 95 THR A N 1
ATOM 715 C CA . THR A 1 95 ? -8.611 12.209 9.304 1.00 98.44 95 THR A CA 1
ATOM 716 C C . THR A 1 95 ? -7.345 11.457 8.880 1.00 98.44 95 THR A C 1
ATOM 718 O O . THR A 1 95 ? -7.425 10.354 8.344 1.00 98.44 95 THR A O 1
ATOM 721 N N . VAL A 1 96 ? -6.156 12.051 9.040 1.00 98.69 96 VAL A N 1
ATOM 722 C CA . VAL A 1 96 ? -4.891 11.399 8.643 1.00 98.69 96 VAL A CA 1
ATOM 723 C C . VAL A 1 96 ? -4.416 10.473 9.760 1.00 98.69 96 VAL A C 1
ATOM 725 O O . VAL A 1 96 ? -3.922 10.949 10.778 1.00 98.69 96 VAL A O 1
ATOM 728 N N . TYR A 1 97 ? -4.498 9.162 9.528 1.00 98.88 97 TYR A N 1
ATOM 729 C CA . TYR A 1 97 ? -3.947 8.142 10.419 1.00 98.88 97 TYR A CA 1
ATOM 730 C C . TYR A 1 97 ? -2.416 8.121 10.363 1.00 98.88 97 TYR A C 1
ATOM 732 O O . TYR A 1 97 ? -1.751 8.149 11.395 1.00 98.88 97 TYR A O 1
ATOM 740 N N . MET A 1 98 ? -1.841 8.119 9.156 1.00 98.69 98 MET A N 1
ATOM 741 C CA . MET A 1 98 ? -0.393 8.074 8.939 1.00 98.69 98 MET A CA 1
ATOM 742 C C . MET A 1 98 ? 0.007 8.973 7.766 1.00 98.69 98 MET A C 1
ATOM 744 O O . MET A 1 98 ? -0.611 8.947 6.703 1.00 98.69 98 MET A O 1
ATOM 748 N N . ASN A 1 99 ? 1.095 9.728 7.921 1.00 98.44 99 ASN A N 1
ATOM 749 C CA . ASN A 1 99 ? 1.769 10.399 6.808 1.00 98.44 99 ASN A CA 1
ATOM 750 C C . ASN A 1 99 ? 3.005 9.582 6.407 1.00 98.44 99 ASN A C 1
ATOM 752 O O . ASN A 1 99 ? 4.122 9.887 6.815 1.00 98.44 99 ASN A O 1
ATOM 756 N N . LEU A 1 100 ? 2.775 8.512 5.648 1.00 98.25 100 LEU A N 1
ATOM 757 C CA . LEU A 1 100 ? 3.789 7.542 5.244 1.00 98.25 100 LEU A CA 1
ATOM 758 C C . LEU A 1 100 ? 4.945 8.191 4.463 1.00 98.25 100 LEU A C 1
ATOM 760 O O . LEU A 1 100 ? 6.102 7.875 4.731 1.00 98.25 100 LEU A O 1
ATOM 764 N N . LYS A 1 101 ? 4.670 9.179 3.594 1.00 98.00 101 LYS A N 1
ATOM 765 C CA . LYS A 1 101 ? 5.726 9.941 2.898 1.00 98.00 101 LYS A CA 1
ATOM 766 C C . LYS A 1 101 ? 6.685 10.629 3.880 1.00 98.00 101 LYS A C 1
ATOM 768 O O . LYS A 1 101 ? 7.879 10.697 3.620 1.00 98.00 101 LYS A O 1
ATOM 773 N N . LYS A 1 102 ? 6.192 11.120 5.024 1.00 97.62 102 LYS A N 1
ATOM 774 C CA . LYS A 1 102 ? 7.041 11.698 6.084 1.00 97.62 102 LYS A CA 1
ATOM 775 C C . LYS A 1 102 ? 7.803 10.665 6.923 1.00 97.62 102 LYS A C 1
ATOM 777 O O . LYS A 1 102 ? 8.667 11.077 7.685 1.00 97.62 102 LYS A O 1
ATOM 782 N N . LEU A 1 103 ? 7.472 9.377 6.828 1.00 97.44 103 LEU A N 1
ATOM 783 C CA . LEU A 1 103 ? 8.153 8.302 7.561 1.00 97.44 103 LEU A CA 1
ATOM 784 C C . LEU A 1 103 ? 9.248 7.642 6.710 1.00 97.44 103 LEU A C 1
ATOM 786 O O . LEU A 1 103 ? 10.303 7.319 7.241 1.00 97.44 103 LEU A O 1
ATOM 790 N N . ILE A 1 104 ? 9.019 7.505 5.399 1.00 95.94 104 ILE A N 1
ATOM 791 C CA . ILE A 1 104 ? 10.003 7.004 4.416 1.00 95.94 104 ILE A CA 1
ATOM 792 C C . ILE A 1 104 ? 10.916 8.140 3.892 1.00 95.94 104 ILE A C 1
ATOM 794 O O . ILE A 1 104 ? 12.001 7.907 3.372 1.00 95.94 104 ILE A O 1
ATOM 798 N N . CYS A 1 105 ? 10.532 9.402 4.107 1.00 94.31 105 CYS A N 1
ATOM 799 C CA . CYS A 1 105 ? 11.354 10.588 3.852 1.00 94.31 105 CYS A CA 1
ATOM 800 C C . CYS A 1 105 ? 11.793 10.750 2.384 1.00 94.31 105 CYS A C 1
ATOM 802 O O . CYS A 1 105 ? 10.968 11.110 1.544 1.00 94.31 105 CYS A O 1
ATOM 804 N N . ALA A 1 106 ? 13.090 10.596 2.098 1.00 92.75 106 ALA A N 1
ATOM 805 C CA . ALA A 1 106 ? 13.682 10.903 0.797 1.00 92.75 106 ALA A CA 1
ATOM 806 C C . ALA A 1 106 ? 13.476 9.783 -0.229 1.00 92.75 106 ALA A C 1
ATOM 808 O O . ALA A 1 106 ? 13.447 10.067 -1.424 1.00 92.75 106 ALA A O 1
ATOM 809 N N . ASP A 1 107 ? 13.300 8.542 0.230 1.00 95.31 107 ASP A N 1
ATOM 810 C CA . ASP A 1 107 ? 13.230 7.392 -0.665 1.00 95.31 107 ASP A CA 1
ATOM 811 C C . ASP A 1 107 ? 11.856 7.241 -1.333 1.00 95.31 107 ASP A C 1
ATOM 813 O O . ASP A 1 107 ? 11.761 6.633 -2.388 1.00 95.31 107 ASP A O 1
ATOM 817 N N . PHE A 1 108 ? 10.787 7.823 -0.781 1.00 97.62 108 PHE A N 1
ATOM 818 C CA . PHE A 1 108 ? 9.418 7.650 -1.286 1.00 97.62 108 PHE A CA 1
ATOM 819 C C . PHE A 1 108 ? 9.154 8.385 -2.616 1.00 97.62 108 PHE A C 1
ATOM 821 O O . PHE A 1 108 ? 9.136 9.621 -2.654 1.00 97.62 108 PHE A O 1
ATOM 828 N N . THR A 1 109 ? 8.834 7.634 -3.677 1.00 96.44 109 THR A N 1
ATOM 829 C CA . THR A 1 109 ? 8.558 8.153 -5.031 1.00 96.44 109 THR A CA 1
ATOM 830 C C . THR A 1 109 ? 7.121 7.877 -5.493 1.00 96.44 109 THR A C 1
ATOM 832 O O . THR A 1 109 ? 6.484 6.928 -5.048 1.00 96.44 109 THR A O 1
ATOM 835 N N . TYR A 1 110 ? 6.573 8.735 -6.360 1.00 95.69 110 TYR A N 1
ATOM 836 C CA . TYR A 1 110 ? 5.217 8.608 -6.926 1.00 95.69 110 TYR A CA 1
ATOM 837 C C . TYR A 1 110 ? 5.074 9.335 -8.277 1.00 95.69 110 TYR A C 1
ATOM 839 O O . TYR A 1 110 ? 3.994 9.840 -8.601 1.00 95.69 110 TYR A O 1
ATOM 847 N N . GLU A 1 111 ? 6.164 9.428 -9.045 1.00 93.31 111 GLU A N 1
ATOM 848 C CA . GLU A 1 111 ? 6.238 10.252 -10.261 1.00 93.31 111 GLU A CA 1
ATOM 849 C C . GLU A 1 111 ? 5.270 9.784 -11.364 1.00 93.31 111 GLU A C 1
ATOM 851 O O . GLU A 1 111 ? 4.746 10.611 -12.114 1.00 93.31 111 GLU A O 1
ATOM 856 N N . THR A 1 112 ? 4.958 8.483 -11.437 1.00 93.50 112 THR A N 1
ATOM 857 C CA . THR A 1 112 ? 3.951 7.947 -12.373 1.00 93.50 112 THR A CA 1
ATOM 858 C C . THR A 1 112 ? 2.562 7.753 -11.743 1.00 93.50 112 THR A C 1
ATOM 860 O O . THR A 1 112 ? 2.391 7.814 -10.519 1.00 93.50 112 THR A O 1
ATOM 863 N N . PRO A 1 113 ? 1.512 7.516 -12.558 1.00 92.06 113 PRO A N 1
ATOM 864 C CA . PRO A 1 113 ? 0.177 7.180 -12.061 1.00 92.06 113 PRO A CA 1
ATOM 865 C C . PRO A 1 113 ? 0.077 5.846 -11.303 1.00 92.06 113 PRO A C 1
ATOM 867 O O . PRO A 1 113 ? -0.912 5.664 -10.593 1.00 92.06 113 PRO A O 1
ATOM 870 N N . GLN A 1 114 ? 1.069 4.951 -11.413 1.00 94.12 114 GLN A N 1
ATOM 871 C CA . GLN A 1 114 ? 1.081 3.650 -10.725 1.00 94.12 114 GLN A CA 1
ATOM 872 C C . GLN A 1 114 ? 2.009 3.635 -9.496 1.00 94.12 114 GLN A C 1
ATOM 874 O O . GLN A 1 114 ? 1.624 3.093 -8.465 1.00 94.12 114 GLN A O 1
ATOM 879 N N . GLN A 1 115 ? 3.136 4.355 -9.530 1.00 96.44 115 GLN A N 1
ATOM 880 C CA . GLN A 1 115 ? 4.035 4.494 -8.376 1.00 96.44 115 GLN A CA 1
ATOM 881 C C . GLN A 1 115 ? 3.405 5.235 -7.186 1.00 96.44 115 GLN A C 1
ATOM 883 O O . GLN A 1 115 ? 2.675 6.223 -7.357 1.00 96.44 115 GLN A O 1
ATOM 888 N N . GLY A 1 116 ? 3.779 4.834 -5.972 1.00 97.69 116 GLY A N 1
ATOM 889 C CA . GLY A 1 116 ? 3.470 5.543 -4.730 1.00 97.69 116 GLY A CA 1
ATOM 890 C C . GLY A 1 116 ? 3.183 4.606 -3.566 1.00 97.69 116 GLY A C 1
ATOM 891 O O . GLY A 1 116 ? 3.654 3.477 -3.515 1.00 97.69 116 GLY A O 1
ATOM 892 N N . PHE A 1 117 ? 2.369 5.066 -2.618 1.00 98.44 117 PHE A N 1
ATOM 893 C CA . PHE A 1 117 ? 1.793 4.204 -1.585 1.00 98.44 117 PHE A CA 1
ATOM 894 C C . PHE A 1 117 ? 0.625 3.418 -2.194 1.00 98.44 117 PHE A C 1
ATOM 896 O O . PHE A 1 117 ? -0.505 3.905 -2.190 1.00 98.44 117 PHE A O 1
ATOM 903 N N . ALA A 1 118 ? 0.902 2.245 -2.766 1.00 95.88 118 ALA A N 1
ATOM 904 C CA . ALA A 1 118 ? -0.041 1.513 -3.610 1.00 95.88 118 ALA A CA 1
ATOM 905 C C . ALA A 1 118 ? -1.111 0.749 -2.808 1.00 95.88 118 ALA A C 1
ATOM 907 O O . ALA A 1 118 ? -2.307 0.955 -3.026 1.00 95.88 118 ALA A O 1
ATOM 908 N N . TYR A 1 119 ? -0.706 -0.091 -1.852 1.00 98.12 119 TYR A N 1
ATOM 909 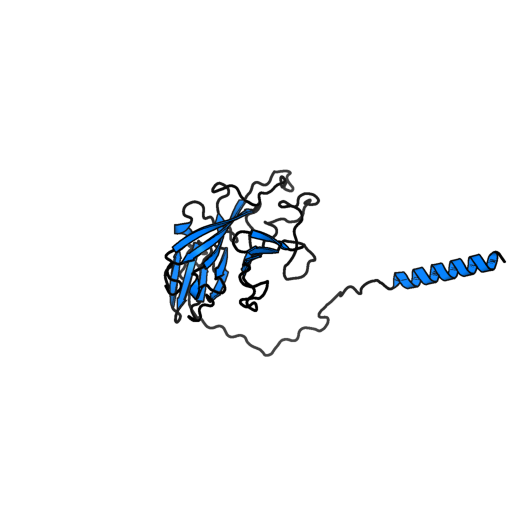C CA . TYR A 1 119 ? -1.608 -0.992 -1.120 1.00 98.12 119 TYR A CA 1
ATOM 910 C C . TYR A 1 119 ? -1.232 -1.127 0.357 1.00 98.12 119 TYR A C 1
ATOM 912 O O . TYR A 1 119 ? -0.111 -0.819 0.760 1.00 98.12 119 TYR A O 1
ATOM 920 N N . PHE A 1 120 ? -2.169 -1.615 1.170 1.00 98.62 120 PHE A N 1
ATOM 921 C CA . PHE A 1 120 ? -1.938 -1.963 2.571 1.00 98.62 120 PHE A CA 1
ATOM 922 C C . PHE A 1 120 ? -2.841 -3.121 3.014 1.00 98.62 120 PHE A C 1
ATOM 924 O O . PHE A 1 120 ? -3.897 -3.345 2.426 1.00 98.62 120 PHE A O 1
ATOM 931 N N . ALA A 1 121 ? -2.437 -3.840 4.061 1.00 98.44 121 ALA A N 1
ATOM 932 C CA . ALA A 1 121 ? -3.241 -4.886 4.693 1.00 98.44 121 ALA A CA 1
ATOM 933 C C . ALA A 1 121 ? -3.012 -4.912 6.209 1.00 98.44 121 ALA A C 1
ATOM 935 O O . ALA A 1 121 ? -1.870 -4.935 6.667 1.00 98.44 121 ALA A O 1
ATOM 936 N N . PHE A 1 122 ? -4.091 -4.937 6.988 1.00 98.50 122 PHE A N 1
ATOM 937 C CA . PHE A 1 122 ? -4.035 -5.173 8.433 1.00 98.50 122 PHE A CA 1
ATOM 938 C C . PHE A 1 122 ? -3.887 -6.672 8.720 1.00 98.50 122 PHE A C 1
ATOM 940 O O . PHE A 1 122 ? -4.485 -7.491 8.022 1.00 98.50 122 PHE A O 1
ATOM 947 N N . HIS A 1 123 ? -3.101 -7.038 9.738 1.00 97.56 123 HIS A N 1
ATOM 948 C CA . HIS A 1 123 ? -3.034 -8.423 10.211 1.00 97.56 123 HIS A CA 1
ATOM 949 C C . HIS A 1 123 ? -4.410 -8.863 10.759 1.00 97.56 123 HIS A C 1
ATOM 951 O O . HIS A 1 123 ? -5.090 -8.032 11.368 1.00 97.56 123 HIS A O 1
ATOM 957 N N . PRO A 1 124 ? -4.821 -10.145 10.645 1.00 96.25 124 PRO A N 1
ATOM 958 C CA . PRO A 1 124 ? -6.092 -10.634 11.204 1.00 96.25 124 PRO A CA 1
ATOM 959 C C . PRO A 1 124 ? -6.270 -10.390 12.714 1.00 96.25 124 PRO A C 1
ATOM 961 O O . PRO A 1 124 ? -7.390 -10.371 13.212 1.00 96.25 124 PRO A O 1
ATOM 964 N N . GLU A 1 125 ? -5.163 -10.177 13.428 1.00 96.25 125 GLU A N 1
ATOM 965 C CA . GLU A 1 125 ? -5.100 -9.857 14.863 1.00 96.25 125 GLU A CA 1
ATOM 966 C C . GLU A 1 125 ? -4.648 -8.405 15.137 1.00 96.25 125 GLU A C 1
ATOM 968 O O . GLU A 1 125 ? -4.043 -8.121 16.173 1.00 96.25 125 GLU A O 1
ATOM 973 N N . PHE A 1 126 ? -4.868 -7.465 14.206 1.00 97.88 126 PHE A N 1
ATOM 974 C CA . PHE A 1 126 ? -4.397 -6.078 14.349 1.00 97.88 126 PHE A CA 1
ATOM 975 C C . PHE A 1 126 ? -4.853 -5.426 15.665 1.00 97.88 126 PHE A C 1
ATOM 977 O O . PHE A 1 126 ? -4.070 -4.717 16.295 1.00 97.88 126 PHE A O 1
ATOM 984 N N . ALA A 1 127 ? -6.072 -5.721 16.130 1.00 97.44 127 ALA A N 1
ATOM 985 C CA . ALA A 1 127 ? -6.599 -5.233 17.407 1.00 97.44 127 ALA A CA 1
ATOM 986 C C . ALA A 1 127 ? -5.746 -5.647 18.623 1.00 97.44 127 ALA A C 1
ATOM 988 O O . ALA A 1 127 ? -5.697 -4.921 19.615 1.00 97.44 127 ALA A O 1
ATOM 989 N N . GLN A 1 128 ? -5.078 -6.801 18.548 1.00 96.94 128 GLN A N 1
ATOM 990 C CA . GLN A 1 128 ? -4.257 -7.378 19.611 1.00 96.94 128 GLN A CA 1
ATOM 991 C C . GLN A 1 128 ? -2.767 -7.059 19.430 1.00 96.94 128 GLN A C 1
ATOM 993 O O . GLN A 1 128 ? -2.072 -6.805 20.413 1.00 96.94 128 GLN A O 1
ATOM 998 N N . ASN A 1 129 ? -2.261 -7.087 18.192 1.00 97.25 129 ASN A N 1
ATOM 999 C CA . ASN A 1 129 ? -0.823 -7.043 17.911 1.00 97.25 129 ASN A CA 1
ATOM 1000 C C . ASN A 1 129 ? -0.327 -5.742 17.246 1.00 97.25 129 ASN A C 1
ATOM 1002 O O . ASN A 1 129 ? 0.880 -5.483 17.263 1.00 97.25 129 ASN A O 1
ATOM 1006 N N . GLY A 1 130 ? -1.230 -4.918 16.705 1.00 98.12 130 GLY A N 1
ATOM 1007 C CA . GLY A 1 130 ? -0.931 -3.645 16.044 1.00 98.12 130 GLY A CA 1
ATOM 1008 C C . GLY A 1 130 ? -0.226 -3.746 14.693 1.00 98.12 130 GLY A C 1
ATOM 1009 O O . GLY A 1 130 ? 0.260 -2.725 14.205 1.00 98.12 130 GLY A O 1
ATOM 1010 N N . ILE A 1 131 ? -0.146 -4.938 14.097 1.00 98.62 131 ILE A N 1
ATOM 1011 C CA . ILE A 1 131 ? 0.631 -5.193 12.882 1.00 98.62 131 ILE A CA 1
ATOM 1012 C C . ILE A 1 131 ? -0.190 -4.926 11.613 1.00 98.62 131 ILE A C 1
ATOM 1014 O O . ILE A 1 131 ? -1.312 -5.411 11.452 1.00 98.62 131 ILE A O 1
ATOM 1018 N N . PHE A 1 132 ? 0.398 -4.181 10.679 1.00 98.69 132 PHE A N 1
ATOM 1019 C CA . PHE A 1 132 ? -0.098 -4.021 9.312 1.00 98.69 132 PHE A CA 1
ATOM 1020 C C . PHE A 1 132 ? 1.056 -3.835 8.326 1.00 98.69 132 PHE A C 1
ATOM 1022 O O . PHE A 1 132 ? 2.192 -3.571 8.713 1.00 98.69 132 PHE A O 1
ATOM 1029 N N . TYR A 1 133 ? 0.759 -3.973 7.041 1.00 98.75 133 TYR A N 1
ATOM 1030 C CA . TYR A 1 133 ? 1.737 -4.004 5.958 1.00 98.75 133 TYR A CA 1
ATOM 1031 C C . TYR A 1 133 ? 1.387 -2.969 4.891 1.00 98.75 133 TYR A C 1
ATOM 1033 O O . TYR A 1 133 ? 0.206 -2.695 4.673 1.00 98.75 133 TYR A O 1
ATOM 1041 N N . THR A 1 134 ? 2.388 -2.404 4.214 1.00 98.69 134 THR A N 1
ATOM 1042 C CA . THR A 1 134 ? 2.207 -1.447 3.104 1.00 98.69 134 THR A CA 1
ATOM 1043 C C . THR A 1 134 ? 3.111 -1.773 1.924 1.00 98.69 134 THR A C 1
ATOM 1045 O O . THR A 1 134 ? 4.265 -2.122 2.153 1.00 98.69 134 THR A O 1
ATOM 1048 N N . VAL A 1 135 ? 2.623 -1.558 0.700 1.00 98.31 135 VAL A N 1
ATOM 1049 C CA . VAL A 1 135 ? 3.414 -1.526 -0.544 1.00 98.31 135 VAL A CA 1
ATOM 1050 C C . VAL A 1 135 ? 3.720 -0.079 -0.903 1.00 98.31 135 VAL A C 1
ATOM 1052 O O . VAL A 1 135 ? 2.800 0.745 -0.984 1.00 98.31 135 VAL A O 1
ATOM 1055 N N . THR A 1 136 ? 4.993 0.237 -1.112 1.00 98.06 136 THR A N 1
ATOM 1056 C CA . THR A 1 136 ? 5.457 1.597 -1.396 1.00 98.06 136 THR A CA 1
ATOM 1057 C C . THR A 1 136 ? 6.560 1.614 -2.439 1.00 98.06 136 THR A C 1
ATOM 1059 O O . THR A 1 136 ? 7.596 0.985 -2.234 1.00 98.06 136 THR A O 1
ATOM 1062 N N . SER A 1 137 ? 6.381 2.406 -3.491 1.00 98.06 137 SER A N 1
ATOM 1063 C CA . SER A 1 137 ? 7.443 2.690 -4.454 1.00 98.06 137 SER A CA 1
ATOM 1064 C C . SER A 1 137 ? 8.509 3.590 -3.833 1.00 98.06 137 SER A C 1
ATOM 1066 O O . SER A 1 137 ? 8.225 4.690 -3.347 1.00 98.06 137 SER A O 1
ATOM 1068 N N . GLU A 1 138 ? 9.753 3.128 -3.878 1.00 97.88 138 GLU A N 1
ATOM 1069 C CA . GLU A 1 138 ? 10.933 3.819 -3.373 1.00 97.88 138 GLU A CA 1
ATOM 1070 C C . GLU A 1 138 ? 12.016 3.976 -4.455 1.00 97.88 138 GLU A C 1
ATOM 1072 O O . GLU A 1 138 ? 12.068 3.240 -5.441 1.00 97.88 138 GLU A O 1
ATOM 1077 N N . VAL A 1 139 ? 12.903 4.959 -4.296 1.00 96.38 139 VAL A N 1
ATOM 1078 C CA . VAL A 1 139 ? 14.008 5.196 -5.232 1.00 96.38 139 VAL A CA 1
ATOM 1079 C C . VAL A 1 139 ? 14.982 4.016 -5.243 1.00 96.38 139 VAL A C 1
ATOM 1081 O O . VAL A 1 139 ? 15.400 3.507 -4.202 1.00 96.38 139 VAL A O 1
ATOM 1084 N N . LYS A 1 140 ? 15.425 3.624 -6.442 1.00 91.50 140 LYS A N 1
ATOM 1085 C CA . LYS A 1 140 ? 16.352 2.495 -6.636 1.00 91.50 140 LYS A CA 1
ATOM 1086 C C . LYS A 1 140 ? 17.726 2.651 -5.967 1.00 91.50 140 LYS A C 1
ATOM 1088 O O . LYS A 1 140 ? 18.478 1.694 -5.838 1.00 91.50 140 LYS A O 1
ATOM 1093 N N . THR A 1 141 ? 18.068 3.862 -5.528 1.00 88.94 141 THR A N 1
ATOM 1094 C CA . THR A 1 141 ? 19.309 4.164 -4.803 1.00 88.94 141 THR A CA 1
ATOM 1095 C C . THR A 1 141 ? 19.202 3.997 -3.286 1.00 88.94 141 THR A C 1
ATOM 1097 O O . THR A 1 141 ? 20.221 4.130 -2.616 1.00 88.94 141 THR A O 1
ATOM 1100 N N . GLY A 1 142 ? 18.009 3.743 -2.732 1.00 78.94 142 GLY A N 1
ATOM 1101 C CA . GLY A 1 142 ? 17.801 3.701 -1.279 1.00 78.94 142 GLY A CA 1
ATOM 1102 C C . GLY A 1 142 ? 18.392 2.455 -0.606 1.00 78.94 142 GLY A C 1
ATOM 1103 O O . GLY A 1 142 ? 18.981 2.549 0.469 1.00 78.94 142 GLY A O 1
ATOM 1104 N N . SER A 1 143 ? 18.269 1.278 -1.233 1.00 89.25 143 SER A N 1
ATOM 1105 C CA . SER A 1 143 ? 18.852 0.010 -0.758 1.00 89.25 143 SER A CA 1
ATOM 1106 C C . SER A 1 143 ? 18.840 -1.063 -1.847 1.00 89.25 143 SER A C 1
ATOM 1108 O O . SER A 1 143 ? 18.002 -1.027 -2.752 1.00 89.25 143 SER A O 1
ATOM 1110 N N . THR A 1 144 ? 19.754 -2.032 -1.729 1.00 92.56 144 THR A N 1
ATOM 1111 C CA . THR A 1 144 ? 19.805 -3.236 -2.574 1.00 92.56 144 THR A CA 1
ATOM 1112 C C . THR A 1 144 ? 18.481 -4.006 -2.477 1.00 92.56 144 THR A C 1
ATOM 1114 O O . THR A 1 144 ? 18.012 -4.226 -1.361 1.00 92.56 144 THR A O 1
ATOM 1117 N N . PRO A 1 145 ? 17.873 -4.420 -3.599 1.00 92.88 145 PRO A N 1
ATOM 1118 C CA . PRO A 1 145 ? 16.659 -5.230 -3.598 1.00 92.88 145 PRO A CA 1
ATOM 1119 C C . PRO A 1 145 ? 16.959 -6.689 -3.221 1.00 92.88 145 PRO A C 1
ATOM 1121 O O . PRO A 1 145 ? 18.014 -7.221 -3.570 1.00 92.88 145 PRO A O 1
ATOM 1124 N N . ASP A 1 146 ? 16.009 -7.356 -2.563 1.00 89.12 146 ASP A N 1
ATOM 1125 C CA . ASP A 1 146 ? 16.053 -8.808 -2.335 1.00 89.12 146 ASP A CA 1
ATOM 1126 C C . ASP A 1 146 ? 15.840 -9.575 -3.653 1.00 89.12 146 ASP A C 1
ATOM 1128 O O . ASP A 1 146 ? 16.422 -10.638 -3.872 1.00 89.12 146 ASP A O 1
ATOM 1132 N N . PHE A 1 147 ? 15.021 -9.006 -4.547 1.00 86.25 147 PHE A N 1
ATOM 1133 C CA . PHE A 1 147 ? 14.724 -9.530 -5.881 1.00 86.25 147 PHE A CA 1
ATOM 1134 C C . PHE A 1 147 ? 15.178 -8.530 -6.960 1.00 86.25 147 PHE A C 1
ATOM 1136 O O . PHE A 1 147 ? 14.352 -7.779 -7.484 1.00 86.25 147 PHE A O 1
ATOM 1143 N N . PRO A 1 148 ? 16.485 -8.491 -7.290 1.00 87.75 148 PRO A N 1
ATOM 1144 C CA . PRO A 1 148 ? 17.007 -7.690 -8.394 1.00 87.75 148 PRO A CA 1
ATOM 1145 C C . PRO A 1 148 ? 16.556 -8.215 -9.764 1.00 87.75 148 PRO A C 1
ATOM 1147 O O . PRO A 1 148 ? 16.197 -9.389 -9.921 1.00 87.75 148 PRO A O 1
ATOM 1150 N N . VAL A 1 149 ? 16.671 -7.364 -10.782 1.00 83.12 149 VAL A N 1
ATOM 1151 C CA . VAL A 1 149 ? 16.588 -7.736 -12.199 1.00 83.12 149 VAL A CA 1
ATOM 1152 C C . VAL A 1 149 ? 17.891 -8.444 -12.585 1.00 83.12 149 VAL A C 1
ATOM 1154 O O . VAL A 1 149 ? 18.945 -7.838 -12.761 1.00 83.12 149 VAL A O 1
ATOM 1157 N N . THR A 1 150 ? 17.842 -9.772 -12.703 1.00 81.19 150 THR A N 1
ATOM 1158 C CA . THR A 1 150 ? 19.057 -10.606 -12.843 1.00 81.19 150 THR A CA 1
ATOM 1159 C C . THR A 1 150 ? 19.636 -10.680 -14.261 1.00 81.19 150 THR A C 1
ATOM 1161 O O . THR A 1 150 ? 20.700 -11.267 -14.466 1.00 81.19 150 THR A O 1
ATOM 1164 N N . LYS A 1 151 ? 18.943 -10.114 -15.256 1.00 80.19 151 LYS A N 1
ATOM 1165 C CA . LYS A 1 151 ? 19.304 -10.156 -16.681 1.00 80.19 151 LYS A CA 1
ATOM 1166 C C . LYS A 1 151 ? 19.024 -8.794 -17.323 1.00 80.19 151 LYS A C 1
ATOM 1168 O O . LYS A 1 151 ? 17.939 -8.268 -17.087 1.00 80.19 151 LYS A O 1
ATOM 1173 N N . PRO A 1 152 ? 19.921 -8.242 -18.163 1.00 81.44 152 PRO A N 1
ATOM 1174 C CA . PRO A 1 152 ? 19.653 -6.991 -18.866 1.00 81.44 152 PRO A CA 1
ATOM 1175 C C . PRO A 1 152 ? 18.396 -7.095 -19.735 1.00 81.44 152 PRO A C 1
ATOM 1177 O O . PRO A 1 152 ? 18.340 -7.915 -20.653 1.00 81.44 152 PRO A O 1
ATOM 1180 N N . ILE A 1 153 ? 17.410 -6.246 -19.457 1.00 80.81 153 ILE A N 1
ATOM 1181 C CA . ILE A 1 153 ? 16.236 -6.058 -20.312 1.00 80.81 153 ILE A CA 1
ATOM 1182 C C . ILE A 1 153 ? 16.626 -5.054 -21.400 1.00 80.81 153 ILE A C 1
ATOM 1184 O O . ILE A 1 153 ? 17.327 -4.076 -21.128 1.00 80.81 153 ILE A O 1
ATOM 1188 N N . ILE A 1 154 ? 16.235 -5.319 -22.646 1.00 82.38 154 ILE A N 1
ATOM 1189 C CA . ILE A 1 154 ? 16.682 -4.564 -23.822 1.00 82.38 154 ILE A CA 1
ATOM 1190 C C . ILE A 1 154 ? 15.460 -4.158 -24.646 1.00 82.38 154 ILE A C 1
ATOM 1192 O O . ILE A 1 154 ? 14.658 -5.011 -25.013 1.00 82.38 154 ILE A O 1
ATOM 1196 N N . ASP A 1 155 ? 15.330 -2.864 -24.945 1.00 79.38 155 ASP A N 1
ATOM 1197 C CA . ASP A 1 155 ? 14.207 -2.332 -25.720 1.00 79.38 155 ASP A CA 1
ATOM 1198 C C . ASP A 1 155 ? 14.321 -2.625 -27.233 1.00 79.38 155 ASP A C 1
ATOM 1200 O O . ASP A 1 155 ? 15.342 -3.093 -27.750 1.00 79.38 155 ASP A O 1
ATOM 1204 N N . SER A 1 156 ? 13.271 -2.285 -27.984 1.00 80.56 156 SER A N 1
ATOM 1205 C CA . SER A 1 156 ? 13.230 -2.424 -29.448 1.00 80.56 156 SER A CA 1
ATOM 1206 C C . SER A 1 156 ? 14.284 -1.587 -30.197 1.00 80.56 156 SER A C 1
ATOM 1208 O O . SER A 1 156 ? 14.591 -1.882 -31.354 1.00 80.56 156 SER A O 1
ATOM 1210 N N . ASN A 1 157 ? 14.896 -0.595 -29.539 1.00 84.88 157 ASN A N 1
ATOM 1211 C CA . ASN A 1 157 ? 16.002 0.223 -30.046 1.00 84.88 157 ASN A CA 1
ATOM 1212 C 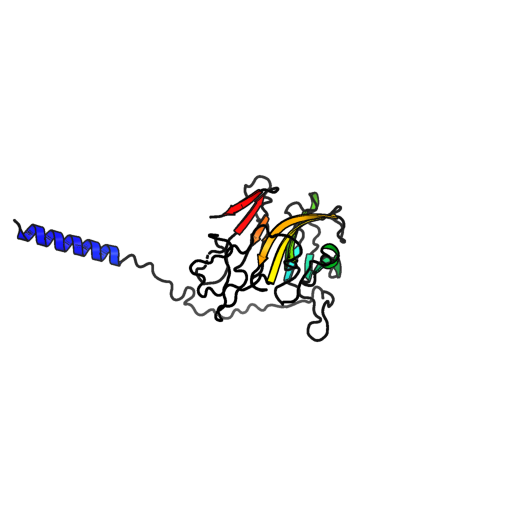C . ASN A 1 157 ? 17.389 -0.339 -29.665 1.00 84.88 157 ASN A C 1
ATOM 1214 O O . ASN A 1 157 ? 18.407 0.263 -30.011 1.00 84.88 157 ASN A O 1
ATOM 1218 N N . LYS A 1 158 ? 17.443 -1.501 -28.995 1.00 84.00 158 LYS A N 1
ATOM 1219 C CA . LYS A 1 158 ? 18.644 -2.159 -28.444 1.00 84.00 158 LYS A CA 1
ATOM 1220 C C . LYS A 1 158 ? 19.304 -1.414 -27.277 1.00 84.00 158 LYS A C 1
ATOM 1222 O O . LYS A 1 158 ? 20.488 -1.619 -27.003 1.00 84.00 158 LYS A O 1
ATOM 1227 N N . LYS A 1 159 ? 18.559 -0.561 -26.579 1.00 86.06 159 LYS A N 1
ATOM 1228 C CA . LYS A 1 159 ? 18.997 0.121 -25.361 1.00 86.06 159 LYS A CA 1
ATOM 1229 C C . LYS A 1 159 ? 18.720 -0.767 -24.143 1.00 86.06 159 LYS A C 1
ATOM 1231 O O . LYS A 1 159 ? 17.636 -1.331 -24.029 1.00 86.06 159 LYS A O 1
ATOM 1236 N N . ILE A 1 160 ? 19.671 -0.844 -23.210 1.00 85.94 160 ILE A N 1
ATOM 1237 C CA . ILE A 1 160 ? 19.433 -1.448 -21.891 1.00 85.94 160 ILE A CA 1
ATOM 1238 C C . ILE A 1 160 ? 18.407 -0.604 -21.122 1.00 85.94 160 ILE A C 1
ATOM 1240 O O . ILE A 1 160 ? 18.463 0.634 -21.125 1.00 85.94 160 ILE A O 1
ATOM 1244 N N . ILE A 1 161 ? 17.467 -1.290 -20.480 1.00 85.81 161 ILE A N 1
ATOM 1245 C CA . ILE A 1 161 ? 16.478 -0.709 -19.581 1.00 85.81 161 ILE A CA 1
ATOM 1246 C C . ILE A 1 161 ? 17.029 -0.800 -18.159 1.00 85.81 161 ILE A C 1
ATOM 1248 O O . ILE A 1 161 ? 17.324 -1.875 -17.646 1.00 85.81 161 ILE A O 1
ATOM 1252 N N . GLU A 1 162 ? 17.206 0.369 -17.560 1.00 89.06 162 GLU A N 1
ATOM 1253 C CA . GLU A 1 162 ? 17.615 0.558 -16.172 1.00 89.06 162 GLU A CA 1
ATOM 1254 C C . GLU A 1 162 ? 16.372 0.527 -15.278 1.00 89.06 162 GLU A C 1
ATOM 1256 O O . GLU A 1 162 ? 15.366 1.108 -15.683 1.00 89.06 162 GLU A O 1
ATOM 1261 N N . SER A 1 163 ? 16.460 -0.011 -14.052 1.00 91.12 163 SER A N 1
ATOM 1262 C CA . SER A 1 163 ? 15.359 0.055 -13.070 1.00 91.12 163 SER A CA 1
ATOM 1263 C C . SER A 1 163 ? 14.716 1.444 -13.007 1.00 91.12 163 SER A C 1
ATOM 1265 O O . SER A 1 163 ? 15.410 2.472 -13.010 1.00 91.12 163 SER A O 1
ATOM 1267 N N . ALA A 1 164 ? 13.391 1.481 -12.924 1.00 93.94 164 ALA A N 1
ATOM 1268 C CA . ALA A 1 164 ? 12.648 2.709 -12.701 1.00 93.94 164 ALA A CA 1
ATOM 1269 C C . ALA A 1 164 ? 12.618 3.076 -11.209 1.00 93.94 164 ALA A C 1
ATOM 1271 O O . ALA A 1 164 ? 12.790 4.242 -10.846 1.00 93.94 164 ALA A O 1
ATOM 1272 N N . HIS A 1 165 ? 12.385 2.081 -10.355 1.00 96.06 165 HIS A N 1
ATOM 1273 C CA . HIS A 1 165 ? 12.226 2.206 -8.907 1.00 96.06 165 HIS A CA 1
ATOM 1274 C C . HIS A 1 165 ? 12.345 0.823 -8.243 1.00 96.06 165 HIS A C 1
ATOM 1276 O O . HIS A 1 165 ? 12.491 -0.185 -8.934 1.00 96.06 165 HIS A O 1
ATOM 1282 N N . HIS A 1 166 ? 12.283 0.766 -6.912 1.00 96.81 166 HIS A N 1
ATOM 1283 C CA . HIS A 1 166 ? 12.066 -0.477 -6.170 1.00 96.81 166 HIS A CA 1
ATOM 1284 C C . HIS A 1 166 ? 10.699 -0.408 -5.482 1.00 96.81 166 HIS A C 1
ATOM 1286 O O . HIS A 1 166 ? 10.418 0.590 -4.820 1.00 9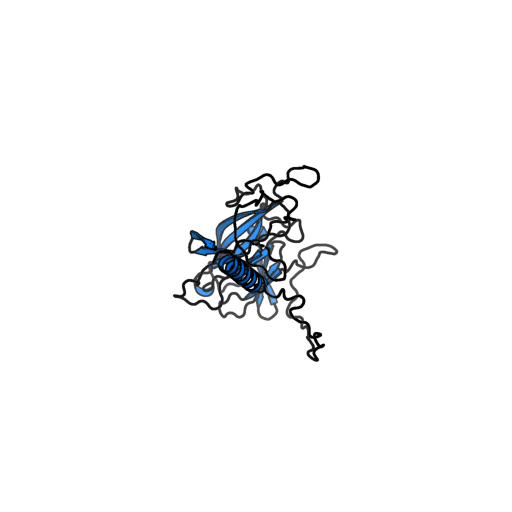6.81 166 HIS A O 1
ATOM 1292 N N . ASP A 1 167 ? 9.868 -1.443 -5.578 1.00 97.19 167 ASP A N 1
ATOM 1293 C CA . ASP A 1 167 ? 8.672 -1.553 -4.738 1.00 97.19 167 ASP A CA 1
ATOM 1294 C C . ASP A 1 167 ? 9.011 -2.290 -3.435 1.00 97.19 167 ASP A C 1
ATOM 1296 O O . ASP A 1 167 ? 9.730 -3.293 -3.410 1.00 97.19 167 ASP A O 1
ATOM 1300 N N . VAL A 1 168 ? 8.520 -1.746 -2.322 1.00 97.69 168 VAL A N 1
ATOM 1301 C CA . VAL A 1 168 ? 8.923 -2.142 -0.970 1.00 97.69 168 VAL A CA 1
ATOM 1302 C C . VAL A 1 168 ? 7.713 -2.532 -0.152 1.00 97.69 168 VAL A C 1
ATOM 1304 O O . VAL A 1 168 ? 6.757 -1.765 -0.028 1.00 97.69 168 VAL A O 1
ATOM 1307 N N . ILE A 1 169 ? 7.778 -3.713 0.458 1.00 98.25 169 ILE A N 1
ATOM 1308 C CA . ILE A 1 169 ? 6.799 -4.176 1.427 1.00 98.25 169 ILE A CA 1
ATOM 1309 C C . ILE A 1 169 ? 7.381 -3.951 2.823 1.00 98.25 169 ILE A C 1
ATOM 1311 O O . ILE A 1 169 ? 8.444 -4.470 3.185 1.00 98.25 169 ILE A O 1
ATOM 1315 N N . ARG A 1 170 ? 6.668 -3.149 3.616 1.00 98.06 170 ARG A N 1
ATOM 1316 C CA . ARG A 1 170 ? 7.082 -2.721 4.956 1.00 98.06 170 ARG A CA 1
ATOM 1317 C C . ARG A 1 170 ? 6.047 -3.153 5.989 1.00 98.06 170 ARG A C 1
ATOM 1319 O O . ARG A 1 170 ? 4.858 -2.886 5.823 1.00 98.06 170 ARG A O 1
ATOM 1326 N N . GLU A 1 171 ? 6.503 -3.823 7.043 1.00 98.62 171 GLU A N 1
ATOM 1327 C CA . GLU A 1 171 ? 5.707 -4.130 8.232 1.00 98.62 171 GLU A CA 1
ATOM 1328 C C . GLU A 1 171 ? 5.740 -2.933 9.183 1.00 98.62 171 GLU A C 1
ATOM 1330 O O . GLU A 1 171 ? 6.805 -2.383 9.468 1.00 98.62 171 GLU A O 1
ATOM 1335 N N . TRP A 1 172 ? 4.584 -2.558 9.714 1.00 98.75 172 TRP A N 1
ATOM 1336 C CA . TRP A 1 172 ? 4.401 -1.509 10.709 1.00 98.75 172 TRP A CA 1
ATOM 1337 C C . TRP A 1 172 ? 3.771 -2.109 11.958 1.00 98.75 172 TRP A C 1
ATOM 1339 O O . TRP A 1 172 ? 2.867 -2.937 11.859 1.00 98.75 172 TRP A O 1
ATOM 1349 N N . LYS A 1 173 ? 4.205 -1.656 13.136 1.00 98.69 173 LYS A N 1
ATOM 1350 C CA . LYS A 1 173 ? 3.625 -2.060 14.419 1.00 98.69 173 LYS A CA 1
ATOM 1351 C C . LYS A 1 173 ? 3.175 -0.840 15.210 1.00 98.69 173 LYS A C 1
ATOM 1353 O O . LYS A 1 173 ? 4.001 -0.125 15.774 1.00 98.69 173 LYS A O 1
ATOM 1358 N N . ALA A 1 174 ? 1.865 -0.609 15.246 1.00 98.69 174 ALA A N 1
ATOM 1359 C CA . ALA A 1 174 ? 1.246 0.446 16.037 1.00 98.69 174 ALA A CA 1
ATOM 1360 C C . ALA A 1 174 ? 1.332 0.136 17.543 1.00 98.69 174 ALA A C 1
ATOM 1362 O O . ALA A 1 174 ? 0.981 -0.957 17.983 1.00 98.69 174 ALA A O 1
ATOM 1363 N N . THR A 1 175 ? 1.743 1.119 18.346 1.00 98.50 175 THR A N 1
ATOM 1364 C CA . THR A 1 175 ? 1.832 1.013 19.814 1.00 98.50 175 THR A CA 1
ATOM 1365 C C . THR A 1 175 ? 0.451 0.976 20.482 1.00 98.50 175 THR A C 1
ATOM 1367 O O . THR A 1 175 ? 0.302 0.399 21.554 1.00 98.50 175 THR A O 1
ATOM 1370 N N . ASN A 1 176 ? -0.570 1.567 19.850 1.00 98.25 176 ASN A N 1
ATOM 1371 C CA . ASN A 1 176 ? -1.975 1.412 20.232 1.00 98.25 176 ASN A CA 1
ATOM 1372 C C . ASN A 1 176 ? -2.840 1.213 18.968 1.00 98.25 176 ASN A C 1
ATOM 1374 O O . ASN A 1 176 ? -3.062 2.192 18.248 1.00 98.25 176 ASN A O 1
ATOM 1378 N N . PRO A 1 177 ? -3.372 0.004 18.707 1.00 97.62 177 PRO A N 1
ATOM 1379 C CA . PRO A 1 177 ? -4.207 -0.269 17.531 1.00 97.62 177 PRO A CA 1
ATOM 1380 C C . PRO A 1 177 ? -5.526 0.517 17.509 1.00 97.62 177 PRO A C 1
ATOM 1382 O O . PRO A 1 177 ? -6.005 0.899 16.442 1.00 97.62 177 PRO A O 1
ATOM 1385 N N . SER A 1 178 ? -6.095 0.818 18.684 1.00 97.94 178 SER A N 1
ATOM 1386 C CA . SER A 1 178 ? -7.355 1.572 18.813 1.00 97.94 178 SER A CA 1
ATOM 1387 C C . SER A 1 178 ? -7.208 3.079 18.557 1.00 97.94 178 SER A C 1
ATOM 1389 O O . SER A 1 178 ? -8.203 3.787 18.424 1.00 97.94 178 SER A O 1
ATOM 1391 N N . SER A 1 179 ? -5.976 3.588 18.450 1.00 98.19 179 SER A N 1
ATOM 1392 C CA . SER A 1 179 ? -5.708 4.988 18.112 1.00 98.19 179 SER A CA 1
ATOM 1393 C C . SER A 1 179 ? -6.151 5.317 16.683 1.00 98.19 179 SER A C 1
ATOM 1395 O O . SER A 1 179 ? -5.933 4.523 15.768 1.00 98.19 179 SER A O 1
ATOM 1397 N N . ASN A 1 180 ? -6.695 6.519 16.467 1.00 98.31 180 ASN A N 1
ATOM 1398 C CA . ASN A 1 180 ? -6.948 7.077 15.129 1.00 98.31 180 ASN A CA 1
ATOM 1399 C C . ASN A 1 180 ? -5.722 7.797 14.528 1.00 98.31 180 ASN A C 1
ATOM 1401 O O . ASN A 1 180 ? -5.788 8.278 13.402 1.00 98.31 180 ASN A O 1
ATOM 1405 N N . THR A 1 181 ? -4.593 7.815 15.242 1.00 98.38 181 THR A N 1
ATOM 1406 C CA . THR A 1 181 ? -3.300 8.331 14.767 1.00 98.38 181 THR A CA 1
ATOM 1407 C C . THR A 1 181 ? -2.219 7.274 14.967 1.00 98.38 181 THR A C 1
ATOM 1409 O O . THR A 1 181 ? -2.078 6.734 16.068 1.00 98.38 181 THR A O 1
ATOM 1412 N N . PHE A 1 182 ? -1.425 6.995 13.935 1.00 98.69 182 PHE A N 1
ATOM 1413 C CA . PHE A 1 182 ? -0.302 6.069 14.020 1.00 98.69 182 PHE A CA 1
ATOM 1414 C C . PHE A 1 182 ? 0.830 6.628 14.891 1.00 98.69 182 PHE A C 1
ATOM 1416 O O . PHE A 1 182 ? 1.401 7.682 14.609 1.00 98.69 182 PHE A O 1
ATOM 1423 N N . VAL A 1 183 ? 1.205 5.848 15.901 1.00 98.50 183 VAL A N 1
ATOM 1424 C CA . VAL A 1 183 ? 2.495 5.906 16.593 1.00 98.50 183 VAL A CA 1
ATOM 1425 C C . VAL A 1 183 ? 2.968 4.463 16.706 1.00 98.50 183 VAL A C 1
ATOM 1427 O O . VAL A 1 183 ? 2.173 3.599 17.079 1.00 98.50 183 VAL A O 1
ATOM 1430 N N . GLY A 1 184 ? 4.221 4.185 16.359 1.00 97.88 184 GLY A N 1
ATOM 1431 C CA . GLY A 1 184 ? 4.709 2.815 16.249 1.00 97.88 184 GLY A CA 1
ATOM 1432 C C . GLY A 1 184 ? 6.095 2.712 15.622 1.00 97.88 184 GLY A C 1
ATOM 1433 O O . GLY A 1 184 ? 6.756 3.723 15.383 1.00 97.88 184 GLY A O 1
ATOM 1434 N N . THR A 1 185 ? 6.515 1.482 15.340 1.00 98.44 185 THR A N 1
ATOM 1435 C CA . THR A 1 185 ? 7.766 1.162 14.633 1.00 98.44 185 THR A CA 1
ATOM 1436 C C . THR A 1 185 ? 7.484 0.572 13.250 1.00 98.44 185 THR A C 1
ATOM 1438 O O . THR A 1 185 ? 6.330 0.320 12.892 1.00 98.44 185 THR A O 1
ATOM 1441 N N . SER A 1 186 ? 8.536 0.353 12.458 1.00 98.19 186 SER A N 1
ATOM 1442 C CA . SER A 1 186 ? 8.453 -0.391 11.199 1.00 98.19 186 SER A CA 1
ATOM 1443 C C . SER A 1 186 ? 9.701 -1.236 10.961 1.00 98.19 186 SER A C 1
ATOM 1445 O O . SER A 1 186 ? 10.747 -0.972 11.558 1.00 98.19 186 SER A O 1
ATOM 1447 N N . ARG A 1 187 ? 9.591 -2.221 10.069 1.00 96.50 187 ARG A N 1
ATOM 1448 C CA . ARG A 1 187 ? 10.722 -2.918 9.449 1.00 96.50 187 ARG A CA 1
ATOM 1449 C C . ARG A 1 187 ? 10.414 -3.214 7.987 1.00 96.50 187 ARG A C 1
ATOM 1451 O O . ARG A 1 187 ? 9.268 -3.464 7.620 1.00 96.50 187 ARG A O 1
ATOM 1458 N N . GLU A 1 188 ? 11.441 -3.184 7.154 1.00 96.38 188 GLU A N 1
ATOM 1459 C CA . GLU A 1 188 ? 11.357 -3.751 5.807 1.00 96.38 188 GLU A CA 1
ATOM 1460 C C . GLU A 1 188 ? 11.193 -5.273 5.897 1.00 96.38 188 GLU A C 1
ATOM 1462 O O . GLU A 1 188 ? 11.721 -5.885 6.831 1.00 96.38 188 GLU A O 1
ATOM 1467 N N . ILE A 1 189 ? 10.450 -5.876 4.965 1.00 94.19 189 ILE A N 1
ATOM 1468 C CA . ILE A 1 189 ? 10.330 -7.343 4.879 1.00 94.19 189 ILE A CA 1
ATOM 1469 C C . ILE A 1 189 ? 10.584 -7.910 3.477 1.00 94.19 189 ILE A C 1
ATOM 1471 O O . ILE A 1 189 ? 10.787 -9.116 3.369 1.00 94.19 189 ILE A O 1
ATOM 1475 N N . LEU A 1 190 ? 10.533 -7.073 2.432 1.00 94.25 190 LEU A N 1
ATOM 1476 C CA . LEU A 1 190 ? 10.783 -7.451 1.039 1.00 94.25 190 LEU A CA 1
ATOM 1477 C C . LEU A 1 190 ? 10.965 -6.191 0.169 1.00 94.25 190 LEU A C 1
ATOM 1479 O O . LEU A 1 190 ? 10.131 -5.285 0.233 1.00 94.25 190 LEU A O 1
ATOM 1483 N N . ARG A 1 191 ? 12.000 -6.160 -0.675 1.00 95.88 191 ARG A N 1
ATOM 1484 C CA . ARG A 1 191 ? 12.244 -5.141 -1.710 1.00 95.88 191 ARG A CA 1
ATOM 1485 C C . ARG A 1 191 ? 12.438 -5.794 -3.084 1.00 95.88 191 ARG A C 1
ATOM 1487 O O . ARG A 1 191 ? 13.307 -6.650 -3.249 1.00 95.88 191 ARG A O 1
ATOM 1494 N N . ILE A 1 192 ? 11.652 -5.368 -4.070 1.00 93.69 192 ILE A N 1
ATOM 1495 C CA . ILE A 1 192 ? 11.667 -5.874 -5.453 1.00 93.69 192 ILE A CA 1
ATOM 1496 C C . ILE A 1 192 ? 12.163 -4.764 -6.389 1.00 93.69 192 ILE A C 1
ATOM 1498 O O . ILE A 1 192 ? 11.801 -3.602 -6.212 1.00 93.69 192 ILE A O 1
ATOM 1502 N N . GLU A 1 193 ? 13.015 -5.101 -7.358 1.00 93.44 193 GLU A N 1
ATOM 1503 C CA . GLU A 1 193 ? 13.470 -4.163 -8.390 1.00 93.44 193 GLU A CA 1
ATOM 1504 C C . GLU A 1 193 ? 12.491 -4.115 -9.563 1.00 93.44 193 GLU A C 1
ATOM 1506 O O . GLU A 1 193 ? 12.349 -5.103 -10.278 1.00 93.44 193 GLU A O 1
ATOM 1511 N N . GLU A 1 194 ? 11.871 -2.957 -9.797 1.00 91.50 194 GLU A N 1
ATOM 1512 C CA . GLU A 1 194 ? 10.904 -2.776 -10.881 1.00 91.50 194 GLU A CA 1
ATOM 1513 C C . GLU A 1 194 ? 11.579 -2.127 -12.111 1.00 91.50 194 GLU A C 1
ATOM 1515 O O . GLU A 1 194 ? 12.125 -1.011 -12.010 1.00 91.50 194 GLU A O 1
ATOM 1520 N N . PRO A 1 195 ? 11.593 -2.802 -13.281 1.00 88.38 195 PRO A N 1
ATOM 1521 C CA . PRO A 1 195 ? 12.297 -2.323 -14.468 1.00 88.38 195 PRO A CA 1
ATOM 1522 C C . PRO A 1 195 ? 11.592 -1.155 -15.168 1.00 88.38 195 PRO A C 1
ATOM 1524 O O . PRO A 1 195 ? 12.263 -0.215 -15.596 1.00 88.38 195 PRO A O 1
ATOM 1527 N N . TYR A 1 196 ? 10.260 -1.167 -15.242 1.00 89.94 196 TYR A N 1
ATOM 1528 C CA . TYR A 1 196 ? 9.445 -0.060 -15.749 1.00 89.94 196 TYR A CA 1
ATOM 1529 C C . TYR A 1 196 ? 8.647 0.582 -14.585 1.00 89.94 196 TYR A C 1
ATOM 1531 O O . TYR A 1 196 ? 8.668 0.077 -13.461 1.00 89.94 196 TYR A O 1
ATOM 1539 N N . PRO A 1 197 ? 8.015 1.760 -14.764 1.00 91.31 197 PRO A N 1
ATOM 1540 C CA . PRO A 1 197 ? 7.323 2.470 -13.685 1.00 91.31 197 PRO A CA 1
ATOM 1541 C C . PRO A 1 197 ? 5.803 2.189 -13.635 1.00 91.31 197 PRO A C 1
ATOM 1543 O O . PRO A 1 197 ? 5.021 3.067 -13.236 1.00 91.31 197 PRO A O 1
ATOM 1546 N N . ASP A 1 198 ? 5.407 1.009 -14.105 1.00 88.19 198 ASP A N 1
ATOM 1547 C CA . ASP A 1 198 ? 4.050 0.486 -14.220 1.00 88.19 198 ASP A CA 1
ATOM 1548 C C . ASP A 1 198 ? 4.041 -1.054 -14.133 1.00 88.19 198 ASP A C 1
ATOM 1550 O O . ASP A 1 198 ? 5.078 -1.697 -14.254 1.00 88.19 198 ASP A O 1
ATOM 1554 N N . HIS A 1 199 ? 2.868 -1.636 -13.849 1.00 90.19 199 HIS A N 1
ATOM 1555 C CA . HIS A 1 199 ? 2.684 -3.046 -13.451 1.00 90.19 199 HIS A CA 1
ATOM 1556 C C . HIS A 1 199 ? 3.525 -3.454 -12.218 1.00 90.19 199 HIS A C 1
ATOM 1558 O O . HIS A 1 199 ? 4.014 -4.576 -12.103 1.00 90.19 199 HIS A O 1
ATOM 1564 N N . ASN A 1 200 ? 3.596 -2.506 -11.283 1.00 91.75 200 ASN A N 1
ATOM 1565 C CA . ASN A 1 200 ? 4.052 -2.568 -9.894 1.00 91.75 200 ASN A CA 1
ATOM 1566 C C . ASN A 1 200 ? 3.509 -3.738 -9.042 1.00 91.75 200 ASN A C 1
ATOM 1568 O O . ASN A 1 200 ? 2.490 -4.362 -9.360 1.00 91.75 200 ASN A O 1
ATOM 1572 N N . VAL A 1 201 ? 4.103 -3.918 -7.854 1.00 91.62 201 VAL A N 1
ATOM 1573 C CA . VAL A 1 201 ? 3.590 -4.793 -6.786 1.00 91.62 201 VAL A CA 1
ATOM 1574 C C . VAL A 1 201 ? 2.137 -4.441 -6.434 1.00 91.62 201 VAL A C 1
ATOM 1576 O O . VAL A 1 201 ? 1.764 -3.294 -6.169 1.00 91.62 201 VAL A O 1
ATOM 1579 N N . GLY A 1 202 ? 1.298 -5.475 -6.434 1.00 90.12 202 GLY A N 1
ATOM 1580 C CA . GLY A 1 202 ? -0.147 -5.385 -6.303 1.00 90.12 202 GLY A CA 1
ATOM 1581 C C . GLY A 1 202 ? -0.657 -5.453 -4.864 1.00 90.12 202 GLY A C 1
ATOM 1582 O O . GLY A 1 202 ? 0.008 -5.088 -3.893 1.00 90.12 202 GLY A O 1
ATOM 1583 N N . GLN A 1 203 ? -1.898 -5.919 -4.726 1.00 93.50 203 GLN A N 1
ATOM 1584 C CA . GLN A 1 203 ? -2.585 -5.972 -3.443 1.00 93.50 203 GLN A CA 1
ATOM 1585 C C . GLN A 1 203 ? -1.926 -6.948 -2.449 1.00 93.50 203 GLN A C 1
ATOM 1587 O O . GLN A 1 203 ? -1.591 -8.086 -2.780 1.00 93.50 203 GLN A O 1
ATOM 1592 N N . LEU A 1 204 ? -1.829 -6.497 -1.195 1.00 93.88 204 LEU A N 1
ATOM 1593 C CA . LEU A 1 204 ? -1.548 -7.329 -0.025 1.00 93.88 204 LEU A CA 1
ATOM 1594 C C . LEU A 1 204 ? -2.846 -7.904 0.548 1.00 93.88 204 LEU A C 1
ATOM 1596 O O . LEU A 1 204 ? -3.877 -7.226 0.564 1.00 93.88 204 LEU A O 1
ATOM 1600 N N . GLY A 1 205 ? -2.791 -9.118 1.090 1.00 94.00 205 GLY A N 1
ATOM 1601 C CA . GLY A 1 205 ? -3.954 -9.734 1.722 1.00 94.00 205 GLY A CA 1
ATOM 1602 C C . GLY A 1 205 ? -3.625 -10.815 2.742 1.00 94.00 205 GLY A C 1
ATOM 1603 O O . GLY A 1 205 ? -2.507 -11.309 2.829 1.00 94.00 205 GLY A O 1
ATOM 1604 N N . PHE A 1 206 ? -4.653 -11.201 3.487 1.00 93.44 206 PHE A N 1
ATOM 1605 C CA . PHE A 1 206 ? -4.717 -12.410 4.304 1.00 93.44 206 PHE A CA 1
ATOM 1606 C C . PHE A 1 206 ? -5.988 -13.156 3.895 1.00 93.44 206 PHE A C 1
ATOM 1608 O O . PHE A 1 206 ? -6.941 -12.519 3.441 1.00 93.44 206 PHE A O 1
ATOM 1615 N N . ASN A 1 207 ? -6.042 -14.477 4.061 1.00 92.00 207 ASN A N 1
ATOM 1616 C CA . ASN A 1 207 ? -7.276 -15.220 3.812 1.00 92.00 207 ASN A CA 1
ATOM 1617 C C . ASN A 1 207 ? -8.332 -14.852 4.879 1.00 92.00 207 ASN A C 1
ATOM 1619 O O . ASN A 1 207 ? -8.141 -15.191 6.047 1.00 92.00 207 ASN A O 1
ATOM 1623 N N . PRO A 1 208 ? -9.457 -14.200 4.519 1.00 89.56 208 PRO A N 1
ATOM 1624 C CA . PRO A 1 208 ? -10.439 -13.722 5.496 1.00 89.56 208 PRO A CA 1
ATOM 1625 C C . PRO A 1 208 ? -11.292 -14.848 6.102 1.00 89.56 208 PRO A C 1
ATOM 1627 O O . PRO A 1 208 ? -12.061 -14.604 7.028 1.00 89.56 208 PRO A O 1
ATOM 1630 N N . ASN A 1 209 ? -11.189 -16.074 5.578 1.00 91.25 209 ASN A N 1
ATOM 1631 C CA . ASN A 1 209 ? -11.943 -17.232 6.060 1.00 91.25 209 ASN A CA 1
ATOM 1632 C C . ASN A 1 209 ? -11.151 -18.080 7.070 1.00 91.25 209 ASN A C 1
ATOM 1634 O O . ASN A 1 209 ? -11.773 -18.791 7.872 1.00 91.25 209 ASN A O 1
ATOM 1638 N N . ALA A 1 210 ? -9.815 -17.987 7.028 1.00 91.81 210 ALA A N 1
ATOM 1639 C CA . ALA A 1 210 ? -8.895 -18.728 7.887 1.00 91.81 210 ALA A CA 1
ATOM 1640 C C . ALA A 1 210 ? -9.024 -18.311 9.362 1.00 91.81 210 ALA A C 1
ATOM 1642 O O . ALA A 1 210 ? -9.368 -17.170 9.685 1.00 91.81 210 ALA A O 1
ATOM 1643 N N . LYS A 1 211 ? -8.744 -19.248 10.265 1.00 93.75 211 LYS A N 1
ATOM 1644 C CA . LYS A 1 211 ? -8.938 -19.138 11.717 1.00 93.75 211 LYS A CA 1
ATOM 1645 C C . LYS A 1 211 ? -7.667 -19.547 12.463 1.00 93.75 211 LYS A C 1
ATOM 1647 O O . LYS A 1 211 ? -6.896 -20.333 11.921 1.00 93.75 211 LYS A O 1
ATOM 1652 N N . PRO A 1 212 ? -7.456 -19.096 13.713 1.00 92.12 212 PRO A N 1
ATOM 1653 C CA . PRO A 1 212 ? -6.349 -19.577 14.536 1.00 92.12 212 PRO A CA 1
ATOM 1654 C C . PRO A 1 212 ? -6.315 -21.114 14.595 1.00 92.12 212 PRO A C 1
ATOM 1656 O O . PRO A 1 212 ? -7.232 -21.733 15.133 1.00 92.12 212 PRO A O 1
ATOM 1659 N N . GLY A 1 213 ? -5.263 -21.711 14.027 1.00 92.19 213 GLY A N 1
ATOM 1660 C CA . GLY A 1 213 ? -5.099 -23.164 13.890 1.00 92.19 213 GLY A CA 1
ATOM 1661 C C . GLY A 1 213 ? -5.217 -23.708 12.459 1.00 92.19 213 GLY A C 1
ATOM 1662 O O . GLY A 1 213 ? -4.784 -24.834 12.232 1.00 92.19 213 GLY A O 1
ATOM 1663 N N . ASP A 1 214 ? -5.732 -22.933 11.500 1.00 93.19 214 ASP A N 1
ATOM 1664 C CA . ASP A 1 214 ? -5.673 -23.275 10.072 1.00 93.19 214 ASP A CA 1
ATOM 1665 C C . ASP A 1 214 ? -4.268 -22.983 9.511 1.00 93.19 214 ASP A C 1
ATOM 1667 O O . ASP A 1 214 ? -3.695 -21.932 9.808 1.00 93.19 214 ASP A O 1
ATOM 1671 N N . ASP A 1 215 ? -3.756 -23.840 8.616 1.00 90.12 215 ASP A N 1
ATOM 1672 C CA . ASP A 1 215 ? -2.437 -23.690 7.960 1.00 90.12 215 ASP A CA 1
ATOM 1673 C C . ASP A 1 215 ? -2.241 -22.345 7.227 1.00 90.12 215 ASP A C 1
ATOM 1675 O O . ASP A 1 215 ? -1.116 -21.948 6.933 1.00 90.12 215 ASP A O 1
ATOM 1679 N N . ASP A 1 216 ? -3.336 -21.658 6.887 1.00 87.94 216 ASP A N 1
ATOM 1680 C CA . ASP A 1 216 ? -3.345 -20.407 6.121 1.00 87.94 216 ASP A CA 1
ATOM 1681 C C . ASP A 1 216 ? -3.539 -19.145 6.985 1.00 87.94 216 ASP A C 1
ATOM 1683 O O . ASP A 1 216 ? -3.601 -18.024 6.472 1.00 87.94 216 ASP A O 1
ATOM 1687 N N . TYR A 1 217 ? -3.666 -19.302 8.305 1.00 90.88 217 TYR A N 1
ATOM 1688 C CA . TYR A 1 217 ? -3.905 -18.185 9.213 1.00 90.88 217 TYR A CA 1
ATOM 1689 C C . TYR A 1 217 ? -2.641 -17.350 9.448 1.00 90.88 217 TYR A C 1
ATOM 1691 O O . TYR A 1 217 ? -1.558 -17.877 9.688 1.00 90.88 217 TYR A O 1
ATOM 1699 N N . GLY A 1 218 ? -2.776 -16.023 9.377 1.00 88.06 218 GLY A N 1
ATOM 1700 C CA . GLY A 1 218 ? -1.649 -15.095 9.531 1.00 88.06 218 GLY A CA 1
ATOM 1701 C C . GLY A 1 218 ? -0.640 -15.104 8.372 1.00 88.06 218 GLY A C 1
ATOM 1702 O O . GLY A 1 218 ? 0.368 -14.405 8.451 1.00 88.06 218 GLY A O 1
ATOM 1703 N N . LEU A 1 219 ? -0.891 -15.843 7.283 1.00 91.81 219 LEU A N 1
ATOM 1704 C CA . LEU A 1 219 ? -0.034 -15.807 6.097 1.00 91.81 219 LEU A CA 1
ATOM 1705 C C . LEU A 1 219 ? -0.312 -14.552 5.266 1.00 91.81 219 LEU A C 1
ATOM 1707 O O . LEU A 1 219 ? -1.390 -14.399 4.687 1.00 91.81 219 LEU A O 1
ATOM 1711 N N . LEU A 1 220 ? 0.681 -13.660 5.199 1.00 92.69 220 LEU A N 1
ATOM 1712 C CA . LEU A 1 220 ? 0.634 -12.486 4.331 1.00 92.69 220 LEU A CA 1
ATOM 1713 C C . LEU A 1 220 ? 0.835 -12.926 2.882 1.00 92.69 220 LEU A C 1
ATOM 1715 O O . LEU A 1 220 ? 1.902 -13.432 2.533 1.00 92.69 220 LEU A O 1
ATOM 1719 N N . TYR A 1 221 ? -0.171 -12.678 2.054 1.00 91.81 221 TYR A N 1
ATOM 1720 C CA . TYR A 1 221 ? -0.146 -12.850 0.610 1.00 91.81 221 TYR A CA 1
ATOM 1721 C C . TYR A 1 221 ? 0.261 -11.552 -0.090 1.00 91.81 221 TYR A C 1
ATOM 1723 O O . TYR A 1 221 ? -0.246 -10.477 0.242 1.00 91.81 221 TYR A O 1
ATOM 1731 N N . ILE A 1 222 ? 1.138 -11.668 -1.088 1.00 90.88 222 ILE A N 1
ATOM 1732 C CA . ILE A 1 222 ? 1.637 -10.549 -1.898 1.00 90.88 222 ILE A CA 1
ATOM 1733 C C . ILE A 1 222 ? 1.407 -10.874 -3.375 1.00 90.88 222 ILE A C 1
ATOM 1735 O O . ILE A 1 222 ? 1.974 -11.843 -3.886 1.00 90.88 222 ILE A O 1
ATOM 1739 N N . ALA A 1 223 ? 0.588 -10.068 -4.054 1.00 89.00 223 ALA A N 1
ATOM 1740 C CA . ALA A 1 223 ? 0.482 -10.096 -5.509 1.00 89.00 223 ALA A CA 1
ATOM 1741 C C . ALA A 1 223 ? 1.640 -9.301 -6.13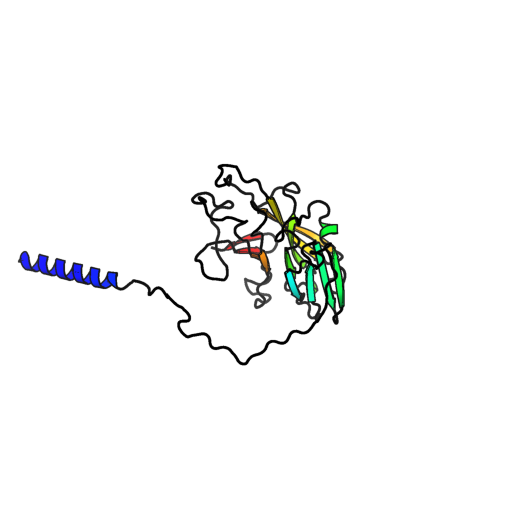3 1.00 89.00 223 ALA A C 1
ATOM 1743 O O . ALA A 1 223 ? 1.874 -8.155 -5.754 1.00 89.00 223 ALA A O 1
ATOM 1744 N N . VAL A 1 224 ? 2.335 -9.887 -7.107 1.00 84.19 224 VAL A N 1
ATOM 1745 C CA . VAL A 1 224 ? 3.398 -9.235 -7.889 1.00 84.19 224 VAL A CA 1
ATOM 1746 C C . VAL A 1 224 ? 3.024 -9.356 -9.367 1.00 84.19 224 VAL A C 1
ATOM 1748 O O . VAL A 1 224 ? 2.575 -10.421 -9.797 1.00 84.19 224 VAL A O 1
ATOM 1751 N N . ALA A 1 225 ? 3.136 -8.264 -10.121 1.00 84.25 225 ALA A N 1
ATOM 1752 C CA . ALA A 1 225 ? 2.820 -8.227 -11.548 1.00 84.25 225 ALA A CA 1
ATOM 1753 C C . ALA A 1 225 ? 4.105 -8.311 -12.403 1.00 84.25 225 ALA A C 1
ATOM 1755 O O . ALA A 1 225 ? 5.138 -8.773 -11.923 1.00 84.25 225 ALA A O 1
ATOM 1756 N N . ASP A 1 226 ? 4.020 -7.983 -13.693 1.00 80.81 226 ASP A N 1
ATOM 1757 C CA . ASP A 1 226 ? 5.100 -8.203 -14.671 1.00 80.81 226 ASP A CA 1
ATOM 1758 C C . ASP A 1 226 ? 6.167 -7.090 -14.729 1.00 80.81 226 ASP A C 1
ATOM 1760 O O . ASP A 1 226 ? 7.093 -7.181 -15.541 1.00 80.81 226 ASP A O 1
ATOM 1764 N N . GLY A 1 227 ? 6.046 -6.050 -13.895 1.00 84.25 227 GLY A N 1
ATOM 1765 C CA . GLY A 1 227 ? 6.982 -4.925 -13.828 1.00 84.25 227 GLY A CA 1
ATOM 1766 C C . GLY A 1 227 ? 7.042 -4.064 -15.094 1.00 84.25 227 GLY A C 1
ATOM 1767 O O . GLY A 1 227 ? 8.002 -3.310 -15.249 1.00 84.25 227 GLY A O 1
ATOM 1768 N N . GLY A 1 228 ? 6.069 -4.214 -16.006 1.00 80.19 228 GLY A N 1
ATOM 1769 C CA . GLY A 1 228 ? 5.860 -3.456 -17.247 1.00 80.19 228 GLY A CA 1
ATOM 1770 C C . GLY A 1 228 ? 6.269 -4.202 -18.522 1.00 80.19 228 GLY A C 1
ATOM 1771 O O . GLY A 1 228 ? 6.523 -3.580 -19.555 1.00 80.19 228 GLY A O 1
ATOM 1772 N N . SER A 1 229 ? 6.392 -5.531 -18.468 1.00 75.00 229 SER A N 1
ATOM 1773 C CA . SER A 1 229 ? 6.971 -6.332 -19.553 1.00 75.00 229 SER A CA 1
ATOM 1774 C C . SER A 1 229 ? 5.955 -6.714 -20.640 1.00 75.00 229 SER A C 1
ATOM 1776 O O . SER A 1 229 ? 5.002 -7.450 -20.392 1.00 75.00 229 SER A O 1
ATOM 1778 N N . ASP A 1 230 ? 6.198 -6.288 -21.887 1.00 66.88 230 ASP A N 1
ATOM 1779 C CA . ASP A 1 230 ? 5.334 -6.573 -23.050 1.00 66.88 230 ASP A CA 1
ATOM 1780 C C . ASP A 1 230 ? 5.628 -7.913 -23.765 1.00 66.88 230 ASP A C 1
ATOM 1782 O O . ASP A 1 230 ? 4.937 -8.293 -24.714 1.00 66.88 230 ASP A O 1
ATOM 1786 N N . GLY A 1 231 ? 6.650 -8.645 -23.309 1.00 58.00 231 GLY A N 1
ATOM 1787 C CA . GLY A 1 231 ? 7.035 -9.957 -23.828 1.00 58.00 231 GLY A CA 1
ATOM 1788 C C . GLY A 1 231 ? 7.967 -9.961 -25.052 1.00 58.00 231 GLY A C 1
ATOM 1789 O O . GLY A 1 231 ? 8.379 -11.047 -25.472 1.00 58.00 231 GLY A O 1
ATOM 1790 N N . TYR A 1 232 ? 8.364 -8.814 -25.617 1.00 48.88 232 TYR A N 1
ATOM 1791 C CA . TYR A 1 232 ? 9.162 -8.757 -26.855 1.00 48.88 232 TYR A CA 1
ATOM 1792 C C . TYR A 1 232 ? 10.668 -8.469 -26.651 1.00 48.88 232 TYR A C 1
ATOM 1794 O O . TYR A 1 232 ? 11.031 -7.372 -26.239 1.00 48.88 232 TYR A O 1
ATOM 1802 N N . PRO A 1 233 ? 11.587 -9.355 -27.095 1.00 48.38 233 PRO A N 1
ATOM 1803 C CA . PRO A 1 233 ? 11.512 -10.811 -27.134 1.00 48.38 233 PRO A CA 1
ATOM 1804 C C . PRO A 1 233 ? 12.037 -11.380 -25.803 1.00 48.38 233 PRO A C 1
ATOM 1806 O O . PRO A 1 233 ? 13.219 -11.681 -25.655 1.00 48.38 233 PRO A O 1
ATOM 1809 N N . VAL A 1 234 ? 11.151 -11.555 -24.825 1.00 50.34 234 VAL A N 1
ATOM 1810 C CA . VAL A 1 234 ? 11.495 -11.898 -23.428 1.00 50.34 234 VAL A CA 1
ATOM 1811 C C . VAL A 1 234 ? 11.737 -13.417 -23.253 1.00 50.34 234 VAL A C 1
ATOM 1813 O O . VAL A 1 234 ? 11.664 -13.958 -22.154 1.00 50.34 234 VAL A O 1
ATOM 1816 N N . SER A 1 235 ? 12.051 -14.141 -24.341 1.00 43.22 235 SER A N 1
ATOM 1817 C CA . SER A 1 235 ? 12.036 -15.618 -24.415 1.00 43.22 235 SER A CA 1
ATOM 1818 C C . SER A 1 235 ? 12.950 -16.325 -23.415 1.00 43.22 235 SER A C 1
ATOM 1820 O O . SER A 1 235 ? 12.664 -17.452 -23.018 1.00 43.22 235 SER A O 1
ATOM 1822 N N . ASP A 1 236 ? 14.023 -15.654 -22.998 1.00 44.53 236 ASP A N 1
ATOM 1823 C CA . ASP A 1 236 ? 15.009 -16.157 -22.041 1.00 44.53 236 ASP A CA 1
ATOM 1824 C C . ASP A 1 236 ? 15.219 -15.196 -20.856 1.00 44.53 236 ASP A C 1
ATOM 1826 O O . ASP A 1 236 ? 16.081 -15.431 -20.003 1.00 44.53 236 ASP A O 1
ATOM 1830 N N . THR A 1 237 ? 14.435 -14.114 -20.766 1.00 40.56 237 THR A N 1
ATOM 1831 C CA . THR A 1 237 ? 14.643 -13.002 -19.822 1.00 40.56 237 THR A CA 1
ATOM 1832 C C . THR A 1 237 ? 13.458 -12.768 -18.890 1.00 40.56 237 THR A C 1
ATOM 1834 O O . THR A 1 237 ? 13.070 -11.628 -18.651 1.00 40.56 237 THR A O 1
ATOM 1837 N N . GLU A 1 238 ? 12.946 -13.832 -18.266 1.00 44.06 238 GLU A N 1
ATOM 1838 C CA . GLU A 1 238 ? 12.323 -13.679 -16.945 1.00 44.06 238 GLU A CA 1
ATOM 1839 C C . GLU A 1 238 ? 13.316 -12.932 -16.031 1.00 44.06 238 GLU A C 1
ATOM 1841 O O . GLU A 1 238 ? 14.384 -13.473 -15.714 1.00 44.06 238 GLU A O 1
ATOM 1846 N N . ALA A 1 239 ? 12.994 -11.685 -15.665 1.00 44.75 239 ALA A N 1
ATOM 1847 C CA . ALA A 1 239 ? 13.859 -10.800 -14.874 1.00 44.75 239 ALA A CA 1
ATOM 1848 C C . ALA A 1 239 ? 14.171 -11.395 -13.488 1.00 44.75 239 ALA A C 1
ATOM 1850 O O . ALA A 1 239 ? 15.311 -11.337 -13.010 1.00 44.75 239 ALA A O 1
ATOM 1851 N N . HIS A 1 240 ? 13.167 -12.065 -12.918 1.00 44.81 240 HIS A N 1
ATOM 1852 C CA . HIS A 1 240 ? 13.223 -12.861 -11.697 1.00 44.81 240 HIS A CA 1
ATOM 1853 C C . HIS A 1 240 ? 12.741 -14.280 -12.070 1.00 44.81 240 HIS A C 1
ATOM 1855 O O . HIS A 1 240 ? 11.556 -14.505 -12.294 1.00 44.81 240 HIS A O 1
ATOM 1861 N N . GLY A 1 241 ? 13.668 -15.224 -12.265 1.00 33.12 241 GLY A N 1
ATOM 1862 C CA . GLY A 1 241 ? 13.406 -16.422 -13.082 1.00 33.12 241 GLY A CA 1
ATOM 1863 C C . GLY A 1 241 ? 12.547 -17.539 -12.462 1.00 33.12 241 GLY A C 1
ATOM 1864 O O . GLY A 1 241 ? 12.926 -18.083 -11.427 1.00 33.12 241 GLY A O 1
ATOM 1865 N N . ARG A 1 242 ? 11.514 -17.976 -13.206 1.00 29.11 242 ARG A N 1
ATOM 1866 C CA . ARG A 1 242 ? 10.627 -19.153 -13.051 1.00 29.11 242 ARG A CA 1
ATOM 1867 C C . ARG A 1 242 ? 9.591 -19.123 -11.919 1.00 29.11 242 ARG A C 1
ATOM 1869 O O . ARG A 1 242 ? 9.604 -20.008 -11.064 1.00 29.11 242 ARG A O 1
ATOM 1876 N N . TRP A 1 243 ? 8.618 -18.204 -11.969 1.00 42.12 243 TRP A N 1
ATOM 1877 C CA . TRP A 1 243 ? 7.599 -18.047 -10.903 1.00 42.12 243 TRP A CA 1
ATOM 1878 C C . TRP A 1 243 ? 6.125 -17.984 -11.375 1.00 42.12 243 TRP A C 1
ATOM 1880 O O . TRP A 1 243 ? 5.864 -17.950 -12.573 1.00 42.12 243 TRP A O 1
ATOM 1890 N N . VAL A 1 244 ? 5.142 -18.106 -10.454 1.00 27.98 244 VAL A N 1
ATOM 1891 C CA . VAL A 1 244 ? 3.872 -18.832 -10.727 1.00 27.98 244 VAL A CA 1
ATOM 1892 C C . VAL A 1 244 ? 2.512 -18.196 -10.321 1.00 27.98 244 VAL A C 1
ATOM 1894 O O . VAL A 1 244 ? 2.282 -17.863 -9.170 1.00 27.98 244 VAL A O 1
ATOM 1897 N N . PHE A 1 245 ? 1.573 -18.180 -11.281 1.00 45.19 245 PHE A N 1
ATOM 1898 C CA . PHE A 1 245 ? 0.313 -17.411 -11.395 1.00 45.19 245 PHE A CA 1
ATOM 1899 C C . PHE A 1 245 ? -0.702 -17.329 -10.251 1.00 45.19 245 PHE A C 1
ATOM 1901 O O . PHE A 1 245 ? -1.221 -18.351 -9.803 1.00 45.19 245 PHE A O 1
ATOM 1908 N N . LEU A 1 246 ? -1.243 -16.108 -10.101 1.00 25.52 246 LEU A N 1
ATOM 1909 C CA . LEU A 1 246 ? -2.680 -15.836 -10.304 1.00 25.52 246 LEU A CA 1
ATOM 1910 C C . LEU A 1 246 ? -2.959 -14.413 -10.849 1.00 25.52 246 LEU A C 1
ATOM 1912 O O . LEU A 1 246 ? -2.331 -13.450 -10.427 1.00 25.52 246 LEU A O 1
ATOM 1916 N N . ALA A 1 247 ? -3.947 -14.278 -11.743 1.00 25.23 247 ALA A N 1
ATOM 1917 C CA . ALA A 1 247 ? -4.522 -13.005 -12.205 1.00 25.23 247 ALA A CA 1
ATOM 1918 C C . ALA A 1 247 ? -5.993 -13.208 -12.636 1.00 25.23 247 ALA A C 1
ATOM 1920 O O . ALA A 1 247 ? -6.407 -14.338 -12.905 1.00 25.23 247 ALA A O 1
ATOM 1921 N N . TRP A 1 248 ? -6.791 -12.134 -12.704 1.00 23.17 248 TRP A N 1
ATOM 1922 C CA . TRP A 1 248 ? -8.177 -12.171 -13.208 1.00 23.17 248 TRP A CA 1
ATOM 1923 C C . TRP A 1 248 ? -8.261 -11.637 -14.648 1.00 23.17 248 TRP A C 1
ATOM 1925 O O . TRP A 1 248 ? -7.483 -10.772 -15.045 1.00 23.17 248 TRP A O 1
ATOM 1935 N N . SER A 1 249 ? -9.267 -12.098 -15.402 1.00 22.83 249 SER A N 1
ATOM 1936 C CA . SER A 1 249 ? -9.458 -11.891 -16.855 1.00 22.83 249 SER A CA 1
ATOM 1937 C C . SER A 1 249 ? -8.541 -12.727 -17.780 1.00 22.83 249 SER A C 1
ATOM 1939 O O . SER A 1 249 ? -7.705 -13.502 -17.328 1.00 22.83 249 SER A O 1
ATOM 1941 N N . ARG A 1 250 ? -8.846 -12.732 -19.088 1.00 27.42 250 ARG A N 1
ATOM 1942 C CA . ARG A 1 250 ? -8.764 -13.937 -19.943 1.00 27.42 250 ARG A CA 1
ATOM 1943 C C . ARG A 1 250 ? -7.596 -13.945 -20.948 1.00 27.42 250 ARG A C 1
ATOM 1945 O O . ARG A 1 250 ? -7.833 -13.991 -22.151 1.00 27.42 250 ARG A O 1
ATOM 1952 N N . TRP A 1 251 ? -6.361 -14.022 -20.456 1.00 23.97 251 TRP A N 1
ATOM 1953 C CA . TRP A 1 251 ? -5.211 -14.540 -21.219 1.00 23.97 251 TRP A CA 1
ATOM 1954 C C . TRP A 1 251 ? -4.412 -15.503 -20.338 1.00 23.97 251 TRP A C 1
ATOM 1956 O O . TRP A 1 251 ? -4.260 -15.253 -19.149 1.00 23.97 251 TRP A O 1
ATOM 1966 N N . VAL A 1 252 ? -3.930 -16.624 -20.890 1.00 26.72 252 VAL A N 1
ATOM 1967 C CA . VAL A 1 252 ? -3.253 -17.680 -20.104 1.00 26.72 252 VAL A CA 1
ATOM 1968 C C . VAL A 1 252 ? -1.752 -17.394 -19.976 1.00 26.72 252 VAL A C 1
ATOM 1970 O O . VAL A 1 252 ? -0.899 -18.162 -20.413 1.00 26.72 252 VAL A O 1
ATOM 1973 N N . PHE A 1 253 ? -1.464 -16.268 -19.337 1.00 29.25 253 PHE A N 1
ATOM 1974 C CA . PHE A 1 253 ? -0.269 -16.054 -18.521 1.00 29.25 253 PHE A CA 1
ATOM 1975 C C . PHE A 1 253 ? -0.752 -16.194 -17.057 1.00 29.25 253 PHE A C 1
ATOM 1977 O O . PHE A 1 253 ? -1.913 -15.882 -16.797 1.00 29.25 253 PHE A O 1
ATOM 1984 N N . ARG A 1 254 ? -0.099 -16.713 -15.996 1.00 25.95 254 ARG A N 1
ATOM 1985 C CA . ARG A 1 254 ? 2.402 -17.231 -14.652 1.00 25.95 254 ARG A CA 1
ATOM 1986 C C . ARG A 1 254 ? 3.615 -16.173 -14.370 1.00 25.95 254 ARG A C 1
ATOM 1988 O O . ARG A 1 254 ? 4.457 -16.010 -15.246 1.00 25.95 254 ARG A O 1
ATOM 1995 N N . TRP A 1 255 ? 3.906 -15.622 -13.157 1.00 41.19 255 TRP A N 1
ATOM 1996 C CA . TRP A 1 255 ? 3.138 -14.655 -12.300 1.00 41.19 255 TRP A CA 1
ATOM 1997 C C . TRP A 1 255 ? 3.004 -14.929 -10.766 1.00 41.19 255 TRP A C 1
ATOM 1999 O O . TRP A 1 255 ? 1.867 -15.108 -10.340 1.00 41.19 255 TRP A O 1
ATOM 2009 N N . PRO A 1 256 ? 4.065 -14.993 -9.930 1.00 45.31 256 PRO A N 1
ATOM 2010 C CA . PRO A 1 256 ? 4.053 -15.474 -8.526 1.00 45.31 256 PRO A CA 1
ATOM 2011 C C . PRO A 1 256 ? 2.935 -15.013 -7.569 1.00 45.31 256 PRO A C 1
ATOM 2013 O O . PRO A 1 256 ? 2.520 -13.858 -7.566 1.00 45.31 256 PRO A O 1
ATOM 2016 N N . LEU A 1 257 ? 2.616 -15.892 -6.607 1.00 40.84 257 LEU A N 1
ATOM 2017 C CA . LEU A 1 257 ? 1.980 -15.547 -5.329 1.00 40.84 257 LEU A CA 1
ATOM 2018 C C . LEU A 1 257 ? 2.918 -15.899 -4.158 1.00 40.84 257 LEU A C 1
ATOM 2020 O O . LEU A 1 257 ? 3.207 -17.073 -3.911 1.00 40.84 257 LEU A O 1
ATOM 2024 N N . ILE A 1 258 ? 3.403 -14.883 -3.439 1.00 52.81 258 ILE A N 1
ATOM 2025 C CA . ILE A 1 258 ? 4.340 -15.042 -2.311 1.00 52.81 258 ILE A CA 1
ATOM 2026 C C . ILE A 1 258 ? 3.552 -15.127 -0.997 1.00 52.81 258 ILE A C 1
ATOM 2028 O O . ILE A 1 258 ? 2.648 -14.317 -0.779 1.00 52.81 258 ILE A O 1
ATOM 2032 N N . ARG A 1 259 ? 3.923 -16.061 -0.105 1.00 45.72 259 ARG A N 1
ATOM 2033 C CA . ARG A 1 259 ? 3.506 -16.054 1.308 1.00 45.72 259 ARG A CA 1
ATOM 2034 C C . ARG A 1 259 ? 4.689 -15.747 2.226 1.00 45.72 259 ARG A C 1
ATOM 2036 O O . ARG A 1 259 ? 5.790 -16.254 2.012 1.00 45.72 259 ARG A O 1
ATOM 2043 N N . ILE A 1 260 ? 4.449 -14.970 3.282 1.00 51.66 260 ILE A N 1
ATOM 2044 C CA . ILE A 1 260 ? 5.426 -14.725 4.356 1.00 51.66 260 ILE A CA 1
ATOM 2045 C C . ILE A 1 260 ? 4.866 -15.240 5.687 1.00 51.66 260 ILE A C 1
ATOM 2047 O O . ILE A 1 260 ? 3.775 -14.851 6.097 1.00 51.66 260 ILE A O 1
ATOM 2051 N N . HIS A 1 261 ? 5.636 -16.091 6.373 1.00 44.12 261 HIS A N 1
ATOM 2052 C CA . HIS A 1 261 ? 5.332 -16.629 7.701 1.00 44.12 261 HIS A CA 1
ATOM 2053 C C . HIS A 1 261 ? 6.451 -16.257 8.684 1.00 44.12 261 HIS A C 1
ATOM 2055 O O . HIS A 1 261 ? 7.539 -16.829 8.633 1.00 44.12 261 HIS A O 1
ATOM 2061 N N . HIS A 1 262 ? 6.197 -15.313 9.598 1.00 51.31 262 HIS A N 1
ATOM 2062 C CA . HIS A 1 262 ? 7.102 -14.964 10.711 1.00 51.31 262 HIS A CA 1
ATOM 2063 C C . HIS A 1 262 ? 8.584 -14.711 10.324 1.00 51.31 262 HIS A C 1
ATOM 2065 O O . HIS A 1 262 ? 9.493 -14.955 11.113 1.00 51.31 262 HIS A O 1
ATOM 2071 N N . GLY A 1 263 ? 8.836 -14.185 9.118 1.00 41.62 263 GLY A N 1
ATOM 2072 C CA . GLY A 1 263 ? 10.184 -13.910 8.594 1.00 41.62 263 GLY A CA 1
ATOM 2073 C C . GLY A 1 263 ? 10.747 -14.972 7.641 1.00 41.62 263 GLY A C 1
ATOM 2074 O O . GLY A 1 263 ? 11.789 -14.740 7.040 1.00 41.62 263 GLY A O 1
ATOM 2075 N N . SER A 1 264 ? 10.059 -16.099 7.443 1.00 36.44 264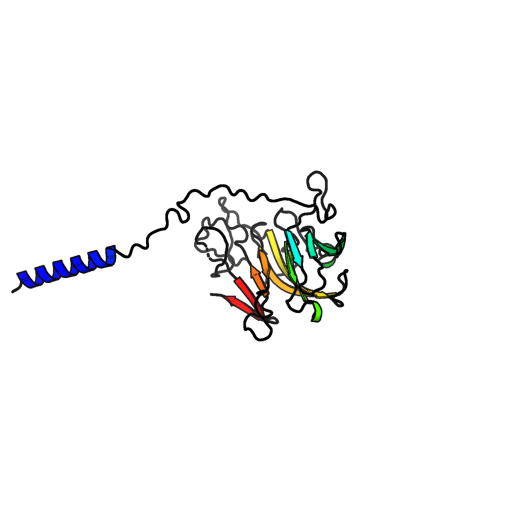 SER A N 1
ATOM 2076 C CA . SER A 1 264 ? 10.326 -17.027 6.339 1.00 36.44 264 SER A CA 1
ATOM 2077 C C . SER A 1 264 ? 9.469 -16.667 5.124 1.00 36.44 264 SER A C 1
ATOM 2079 O O . SER A 1 264 ? 8.247 -16.556 5.238 1.00 36.44 264 SER A O 1
ATOM 2081 N N . ILE A 1 265 ? 10.107 -16.490 3.966 1.00 44.50 265 ILE A N 1
ATOM 2082 C CA . ILE A 1 265 ? 9.445 -16.257 2.675 1.00 44.50 265 ILE A CA 1
ATOM 2083 C C . ILE A 1 265 ? 9.309 -17.601 1.951 1.00 44.50 265 ILE A C 1
ATOM 2085 O O . ILE A 1 265 ? 10.294 -18.328 1.823 1.00 44.50 265 ILE A O 1
ATOM 2089 N N . THR A 1 266 ? 8.113 -17.913 1.447 1.00 38.75 266 THR A N 1
ATOM 2090 C CA . THR A 1 266 ? 7.835 -19.148 0.697 1.00 38.75 266 THR A CA 1
ATOM 2091 C C . THR A 1 266 ? 7.030 -18.834 -0.564 1.00 38.75 266 THR A C 1
ATOM 2093 O O . THR A 1 266 ? 5.986 -18.181 -0.503 1.00 38.75 266 THR A O 1
ATOM 2096 N N . CYS A 1 267 ? 7.498 -19.319 -1.716 1.00 36.41 267 CYS A N 1
ATOM 2097 C CA . CYS A 1 267 ? 6.768 -19.234 -2.982 1.00 36.41 267 CYS A CA 1
ATOM 2098 C C . CYS A 1 267 ? 5.925 -20.500 -3.219 1.00 36.41 267 CYS A C 1
ATOM 2100 O O . CYS A 1 267 ? 6.300 -21.591 -2.785 1.00 36.41 267 CYS A O 1
ATOM 2102 N N . LEU A 1 268 ? 4.787 -20.349 -3.898 1.00 35.53 268 LEU A N 1
ATOM 2103 C CA . LEU A 1 268 ? 3.877 -21.437 -4.276 1.00 35.53 268 LEU A CA 1
ATOM 2104 C C . LEU A 1 268 ? 4.137 -21.874 -5.734 1.00 35.53 268 LEU A C 1
ATOM 2106 O O . LEU A 1 268 ? 4.577 -21.058 -6.545 1.00 35.53 268 LEU A O 1
ATOM 2110 N N . PHE A 1 269 ? 3.855 -23.139 -6.073 1.00 36.41 269 PHE A N 1
ATOM 2111 C CA . PHE A 1 269 ? 4.188 -23.775 -7.365 1.00 36.41 269 PHE A CA 1
ATOM 2112 C C . PHE A 1 269 ? 2.972 -24.385 -8.089 1.00 36.41 269 PHE A C 1
ATOM 2114 O O . PHE A 1 269 ? 2.074 -24.883 -7.378 1.00 36.41 269 PHE A O 1
#

Radius of gyration: 25.47 Å; chains: 1; bounding box: 54×88×66 Å

Foldseek 3Di:
DVVVVVVVVVVVVVVVVVVVVPPPDPDCPDPCPDPDDDDPDDDDDDCLEADAFDDDDPNRGFLWADWDDQLQPPPWIWIDRQQAFIWIADRSDIDTQDRRCVVLPPFFDDPDSCAGFHEKHHANVCQPWVKIKTKHWTAPPPDDFPAFQPDFDADPVRDTQDFPTKIWMKMWHAPHSPDSHGDTDIDTQGIHTQRAPDQAKHYKDADPVDDVPDPRHRKIKTFGGQSPDPPVPCVPRPSRPDAADDDDDDDPDGGWIWTDDPNDIDTDD

InterPro domains:
  IPR011042 Six-bladed beta-propeller, TolB-like [G3DSA:2.120.10.30] (64-245)

Sequence (269 aa):
MKKNRLLCFILSLLLVIFAVGRISSAQITDPIPEQIKKSELSVGLEEVVQIPNSGTGRNKAARLNLLTHAGDGSGRLFVNDMRGKLYVIVDGTATVYMNLKKLICADFTYETPQQGFAYFAFHPEFAQNGIFYTVTSEVKTGSTPDFPVTKPIIDSNKKIIESAHHDVIREWKATNPSSNTFVGTSREILRIEEPYPDHNVGQLGFNPNAKPGDDDYGLLYIAVADGGSDGYPVSDTEAHGRWVFLAWSRWVFRWPLIRIHHGSITCLF

Organism: NCBI:txid489825